Protein AF-A0A539DQJ2-F1 (afdb_monomer_lite)

Sequence (299 aa):
MIDDLRPAPTSCPTCAAPIGRDDAFCEACGSTLAPSPPDGAVVADSPGVAAPDGTAPRTHLLAPASPLGPGATICHVCGAAIDDDGFCSECGQRARSRREHWTESPAPWVGGVCDKGIAHAGNEDAMALYADGSDFAVLVVCDGVTTAPDSDKASLAAAQVACAMLAAAARPTGSFATRLTVWQHELGAACAAANEEAVGIAHALGDPPEPPSCTFVAAVVTDDQVSVAWCGDSRAYWVADDAARSTALSIDHSLGTEMIAAGLSREQAEADPTCHTITRWLGADSIDPAPELRTMARE

Structure (mmCIF, N/CA/C/O backbone):
data_AF-A0A539DQJ2-F1
#
_entry.id   AF-A0A539DQJ2-F1
#
loop_
_atom_site.group_PDB
_atom_site.id
_atom_site.type_symbol
_atom_site.label_atom_id
_atom_site.label_alt_id
_atom_site.label_comp_id
_atom_site.label_asym_id
_atom_site.label_entity_id
_atom_site.label_seq_id
_atom_site.pdbx_PDB_ins_code
_atom_site.Cartn_x
_atom_site.Cartn_y
_atom_site.Cartn_z
_atom_site.occupancy
_atom_site.B_iso_or_equiv
_atom_site.auth_seq_id
_atom_site.auth_comp_id
_atom_site.auth_asym_id
_atom_site.auth_atom_id
_atom_site.pdbx_PDB_model_num
ATOM 1 N N . MET A 1 1 ? -42.981 11.998 -27.483 1.00 37.94 1 MET A N 1
ATOM 2 C CA . MET A 1 1 ? -41.668 12.368 -28.039 1.00 37.94 1 MET A CA 1
ATOM 3 C C . MET A 1 1 ? -40.780 11.179 -27.766 1.00 37.94 1 MET A C 1
ATOM 5 O O . MET A 1 1 ? -40.628 10.826 -26.607 1.00 37.94 1 MET A O 1
ATOM 9 N N . ILE A 1 2 ? -40.416 10.451 -28.817 1.00 39.94 2 ILE A N 1
ATOM 10 C CA . ILE A 1 2 ? -39.541 9.283 -28.724 1.00 39.94 2 ILE A CA 1
ATOM 11 C C . ILE A 1 2 ? -38.143 9.866 -28.567 1.00 39.94 2 ILE A C 1
ATOM 13 O O . ILE A 1 2 ? -37.693 10.573 -29.465 1.00 39.94 2 ILE A O 1
ATOM 17 N N . ASP A 1 3 ? -37.543 9.670 -27.396 1.00 41.81 3 ASP A N 1
ATOM 18 C CA . ASP A 1 3 ? -36.148 10.023 -27.171 1.00 41.81 3 ASP A CA 1
ATOM 19 C C . ASP A 1 3 ? -35.301 9.138 -28.088 1.00 41.81 3 ASP A C 1
ATOM 21 O O . ASP A 1 3 ? -35.400 7.907 -28.067 1.00 41.81 3 ASP A O 1
ATOM 25 N N . ASP A 1 4 ? -34.551 9.789 -28.966 1.00 41.00 4 ASP A N 1
ATOM 26 C CA . ASP A 1 4 ? -33.713 9.174 -29.983 1.00 41.00 4 ASP A CA 1
ATOM 27 C C . ASP A 1 4 ? -32.496 8.571 -29.260 1.00 41.00 4 ASP A C 1
ATOM 29 O O . ASP A 1 4 ? -31.488 9.242 -29.034 1.00 41.00 4 ASP A O 1
ATOM 33 N N . LEU A 1 5 ? -32.619 7.318 -28.801 1.00 48.16 5 LEU A N 1
ATOM 34 C CA . LEU A 1 5 ? -31.530 6.541 -28.202 1.00 48.16 5 LEU A CA 1
ATOM 35 C C . LEU A 1 5 ? -30.447 6.312 -29.264 1.00 48.16 5 LEU A C 1
ATOM 37 O O . LEU A 1 5 ? -30.397 5.266 -29.916 1.00 48.16 5 LEU A O 1
ATOM 41 N N . ARG A 1 6 ? -29.567 7.301 -29.450 1.00 51.31 6 ARG A N 1
ATOM 42 C CA . ARG A 1 6 ? -28.313 7.101 -30.176 1.00 51.31 6 ARG A CA 1
ATOM 43 C C . ARG A 1 6 ? -27.566 5.941 -29.513 1.00 51.31 6 ARG A C 1
ATOM 45 O O . ARG A 1 6 ? -27.436 5.943 -28.287 1.00 51.31 6 ARG A O 1
ATOM 52 N N . PRO A 1 7 ? -27.075 4.959 -30.288 1.00 57.94 7 PRO A N 1
ATOM 53 C CA . PRO A 1 7 ? -26.209 3.931 -29.737 1.00 57.94 7 PRO A CA 1
ATOM 54 C C . PRO A 1 7 ? -25.006 4.613 -29.082 1.00 57.94 7 PRO A C 1
ATOM 56 O O . PRO A 1 7 ? -24.425 5.536 -29.660 1.00 57.94 7 PRO A O 1
ATOM 59 N N . ALA A 1 8 ? -24.681 4.191 -27.858 1.00 63.94 8 ALA A N 1
ATOM 60 C CA . ALA A 1 8 ? -23.508 4.688 -27.155 1.00 63.94 8 ALA A CA 1
ATOM 61 C C . ALA A 1 8 ? -22.274 4.489 -28.055 1.00 63.94 8 ALA A C 1
ATOM 63 O O . ALA A 1 8 ? -22.161 3.432 -28.688 1.00 63.94 8 ALA A O 1
ATOM 64 N N . PRO A 1 9 ? -21.393 5.496 -28.176 1.00 68.50 9 PRO A N 1
ATOM 65 C CA . PRO A 1 9 ? -20.208 5.371 -29.007 1.00 68.50 9 PRO A CA 1
ATOM 66 C C . PRO A 1 9 ? -19.365 4.194 -28.510 1.00 68.50 9 PRO A C 1
ATOM 68 O O . PRO A 1 9 ? -19.079 4.090 -27.326 1.00 68.50 9 PRO A O 1
ATOM 71 N N . THR A 1 10 ? -18.971 3.309 -29.423 1.00 82.38 10 THR A N 1
ATOM 72 C CA . THR A 1 10 ? -18.062 2.183 -29.145 1.00 82.38 10 THR A CA 1
ATOM 73 C C . THR A 1 10 ? -16.601 2.542 -29.424 1.00 82.38 10 THR A C 1
ATOM 75 O O . THR A 1 10 ? -15.721 1.690 -29.345 1.00 82.38 10 THR A O 1
ATOM 78 N N . SER A 1 11 ? -16.334 3.798 -29.794 1.00 87.81 11 SER A N 1
ATOM 79 C CA . SER A 1 11 ? -15.000 4.335 -30.059 1.00 87.81 11 SER A CA 1
ATOM 80 C C . SER A 1 11 ? -14.846 5.740 -29.480 1.00 87.81 11 SER A C 1
ATOM 82 O O . SER A 1 11 ? -15.747 6.572 -29.611 1.00 87.81 11 SER A O 1
ATOM 84 N N . CYS A 1 12 ? -13.681 6.027 -28.907 1.00 82.81 12 CYS A N 1
ATOM 85 C CA . CYS A 1 12 ? -13.303 7.331 -28.391 1.00 82.81 12 CYS A CA 1
ATOM 86 C C . CYS A 1 12 ? -13.364 8.394 -29.502 1.00 82.81 12 CYS A C 1
ATOM 88 O O . CYS A 1 12 ? -12.739 8.214 -30.549 1.00 82.81 12 CYS A O 1
ATOM 90 N N . PRO A 1 13 ? -14.035 9.536 -29.280 1.00 87.00 13 PRO A N 1
ATOM 91 C CA . PRO A 1 13 ? -14.119 10.601 -30.277 1.00 87.00 13 PRO A CA 1
ATOM 92 C C . PRO A 1 13 ? -12.776 11.308 -30.526 1.00 87.00 13 PRO A C 1
ATOM 94 O O . PRO A 1 13 ? -12.609 11.929 -31.571 1.00 87.00 13 PRO A O 1
ATOM 97 N N . THR A 1 14 ? -11.822 11.213 -29.593 1.00 88.75 14 THR A N 1
ATOM 98 C CA . THR A 1 14 ? -10.514 11.879 -29.694 1.00 88.75 14 THR A CA 1
ATOM 99 C C . THR A 1 14 ? -9.486 11.045 -30.453 1.00 88.75 14 THR A C 1
ATOM 101 O O . THR A 1 14 ? -8.782 11.571 -31.309 1.00 88.75 14 THR A O 1
ATOM 104 N N . CYS A 1 15 ? -9.366 9.752 -30.139 1.00 85.25 15 CYS A N 1
ATOM 105 C CA . CYS A 1 15 ? -8.306 8.898 -30.689 1.00 85.25 15 CYS A CA 1
ATOM 106 C C . CYS A 1 15 ? -8.814 7.668 -31.451 1.00 85.25 15 CYS A C 1
ATOM 108 O O . CYS A 1 15 ? -8.003 6.851 -31.877 1.00 85.25 15 CYS A O 1
ATOM 110 N N . ALA A 1 16 ? -10.134 7.516 -31.604 1.00 86.00 16 ALA A N 1
ATOM 111 C CA . ALA A 1 16 ? -10.795 6.374 -32.242 1.00 86.00 16 ALA A CA 1
ATOM 112 C C . ALA A 1 16 ? -10.538 5.000 -31.591 1.00 86.00 16 ALA A C 1
ATOM 114 O O . ALA A 1 16 ? -11.020 3.992 -32.105 1.00 86.00 16 ALA A O 1
ATOM 115 N N . ALA A 1 17 ? -9.834 4.941 -30.455 1.00 78.50 17 ALA A N 1
ATOM 116 C CA . ALA A 1 17 ? -9.661 3.702 -29.704 1.00 78.50 17 ALA A CA 1
ATOM 117 C C . ALA A 1 17 ? -11.023 3.151 -29.254 1.00 78.50 17 ALA A C 1
ATOM 119 O O . ALA A 1 17 ? -11.909 3.945 -28.934 1.00 78.50 17 ALA A O 1
ATOM 120 N N . PRO A 1 18 ? -11.213 1.826 -29.217 1.00 77.56 18 PRO A N 1
ATOM 121 C CA . PRO A 1 18 ? -12.451 1.239 -28.719 1.00 77.56 18 PRO A CA 1
ATOM 122 C C . PRO A 1 18 ? -12.691 1.632 -27.253 1.00 77.56 18 PRO A C 1
ATOM 124 O O . PRO A 1 18 ? -11.737 1.748 -26.485 1.00 77.56 18 PRO A O 1
ATOM 127 N N . ILE A 1 19 ? -13.955 1.854 -26.887 1.00 82.38 19 ILE A N 1
ATOM 128 C CA . ILE A 1 19 ? -14.383 2.223 -25.525 1.00 82.38 19 ILE A CA 1
ATOM 129 C C . ILE A 1 19 ? -15.547 1.336 -25.079 1.00 82.38 19 ILE A C 1
ATOM 131 O O . ILE A 1 19 ? -16.384 0.933 -25.895 1.00 82.38 19 ILE A O 1
ATOM 135 N N . GLY A 1 20 ? -15.584 1.028 -23.787 1.00 76.56 20 GLY A N 1
ATOM 136 C CA . GLY A 1 20 ? -16.694 0.380 -23.109 1.00 76.56 20 GLY A CA 1
ATOM 137 C C . GLY A 1 20 ? -17.895 1.312 -22.963 1.00 76.56 20 GLY A C 1
ATOM 138 O O . GLY A 1 20 ? -17.787 2.537 -23.003 1.00 76.56 20 GLY A O 1
ATOM 139 N N . ARG A 1 21 ? -19.082 0.719 -22.804 1.00 75.00 21 ARG A N 1
ATOM 140 C CA . ARG A 1 21 ? -20.352 1.461 -22.721 1.00 75.00 21 ARG A CA 1
ATOM 141 C C . ARG A 1 21 ? -20.457 2.341 -21.471 1.00 75.00 21 ARG A C 1
ATOM 143 O O . ARG A 1 21 ? -21.152 3.352 -21.518 1.00 75.00 21 ARG A O 1
ATOM 150 N N . ASP A 1 22 ? -19.779 1.942 -20.400 1.00 75.38 22 ASP A N 1
ATOM 151 C CA . ASP A 1 22 ? -19.816 2.603 -19.094 1.00 75.38 22 ASP A CA 1
ATOM 152 C C . ASP A 1 22 ? -18.489 3.333 -18.780 1.00 75.38 22 ASP A C 1
ATOM 154 O O . ASP A 1 22 ? -18.280 3.787 -17.656 1.00 75.38 22 ASP A O 1
ATOM 158 N N . ASP A 1 23 ? -17.595 3.475 -19.770 1.00 76.44 23 ASP A N 1
ATOM 159 C CA . ASP A 1 23 ? -16.312 4.157 -19.597 1.00 76.44 23 ASP A CA 1
ATOM 160 C C . ASP A 1 23 ? -16.529 5.665 -19.410 1.00 76.44 23 ASP A C 1
ATOM 162 O O . ASP A 1 23 ? -17.069 6.356 -20.279 1.00 76.44 23 ASP A O 1
ATOM 166 N N . ALA A 1 24 ? -16.043 6.207 -18.294 1.00 83.38 24 ALA A N 1
ATOM 167 C CA . ALA A 1 24 ? -16.015 7.652 -18.072 1.00 83.38 24 ALA A CA 1
ATOM 168 C C . ALA A 1 24 ? -14.850 8.336 -18.813 1.00 83.38 24 ALA A C 1
ATOM 170 O O . ALA A 1 24 ? -14.947 9.517 -19.157 1.00 83.38 24 ALA A O 1
ATOM 171 N N . PHE A 1 25 ? -13.773 7.598 -19.107 1.00 85.38 25 PHE A N 1
ATOM 172 C CA . PHE A 1 25 ? -12.554 8.089 -19.753 1.00 85.38 25 PHE A CA 1
ATOM 173 C C . PHE A 1 25 ? -12.031 7.092 -20.786 1.00 85.38 25 PHE A C 1
ATOM 175 O O . PHE A 1 25 ? -12.235 5.889 -20.678 1.00 85.38 25 PHE A O 1
ATOM 182 N N . CYS A 1 26 ? -11.329 7.591 -21.801 1.00 81.12 26 CYS A N 1
ATOM 183 C CA . CYS A 1 26 ? -10.689 6.753 -22.798 1.00 81.12 26 CYS A CA 1
ATOM 184 C C . CYS A 1 26 ? -9.369 6.199 -22.273 1.00 81.12 26 CYS A C 1
ATOM 186 O O . CYS A 1 26 ? -8.380 6.923 -22.178 1.00 81.12 26 CYS A O 1
ATOM 188 N N . GLU A 1 27 ? -9.323 4.889 -22.104 1.00 77.81 27 GLU A N 1
ATOM 189 C CA . GLU A 1 27 ? -8.141 4.110 -21.724 1.00 77.81 27 GLU A CA 1
ATOM 190 C C . GLU A 1 27 ? -6.919 4.281 -22.644 1.00 77.81 27 GLU A C 1
ATOM 192 O O . GLU A 1 27 ? -5.807 3.936 -22.271 1.00 77.81 27 GLU A O 1
ATOM 197 N N . ALA A 1 28 ? -7.087 4.781 -23.872 1.00 76.12 28 ALA A N 1
ATOM 198 C CA . ALA A 1 28 ? -5.970 4.962 -24.800 1.00 76.12 28 ALA A CA 1
ATOM 199 C C . ALA A 1 28 ? -5.376 6.376 -24.774 1.00 76.12 28 ALA A C 1
ATOM 201 O O . ALA A 1 28 ? -4.190 6.556 -25.048 1.00 76.12 28 ALA A O 1
ATOM 202 N N . CYS A 1 29 ? -6.190 7.401 -24.512 1.00 80.19 29 CYS A N 1
ATOM 203 C CA . CYS A 1 29 ? -5.746 8.795 -24.619 1.00 80.19 29 CYS A CA 1
ATOM 204 C C . CYS A 1 29 ? -6.078 9.675 -23.410 1.00 80.19 29 CYS A C 1
ATOM 206 O O . CYS A 1 29 ? -5.662 10.832 -23.398 1.00 80.19 29 CYS A O 1
ATOM 208 N N . GLY A 1 30 ? -6.813 9.159 -22.425 1.00 81.19 30 GLY A N 1
ATOM 209 C CA . GLY A 1 30 ? -7.252 9.873 -21.224 1.00 81.19 30 GLY A CA 1
ATOM 210 C C . GLY A 1 30 ? -8.415 10.845 -21.442 1.00 81.19 30 GLY A C 1
ATOM 211 O O . GLY A 1 30 ? -8.800 11.547 -20.516 1.00 81.19 30 GLY A O 1
ATOM 212 N N . SER A 1 31 ? -8.986 10.924 -22.651 1.00 85.25 31 SER A N 1
ATOM 213 C CA . SER A 1 31 ? -10.103 11.844 -22.919 1.00 85.25 31 SER A CA 1
ATOM 214 C C . SER A 1 31 ? -11.361 11.433 -22.162 1.00 85.25 31 SER A C 1
ATOM 216 O O . SER A 1 31 ? -11.773 10.282 -22.259 1.00 85.25 31 SER A O 1
ATOM 218 N N . THR A 1 32 ? -12.013 12.376 -21.487 1.00 87.38 32 THR A N 1
ATOM 219 C CA . THR A 1 32 ? -13.329 12.181 -20.866 1.00 87.38 32 THR A CA 1
ATOM 220 C C . THR A 1 32 ? -14.377 11.800 -21.919 1.00 87.38 32 THR A C 1
ATOM 222 O O . THR A 1 32 ? -14.508 12.467 -22.947 1.00 87.38 32 THR A O 1
ATOM 225 N N . LEU A 1 33 ? -15.109 10.716 -21.673 1.00 84.44 33 LEU A N 1
ATOM 226 C CA . LEU A 1 33 ? -16.123 10.143 -22.567 1.00 84.44 33 LEU A CA 1
ATOM 227 C C . LEU A 1 33 ? -17.550 10.425 -22.088 1.00 84.44 33 LEU A C 1
ATOM 229 O O . LEU A 1 33 ? -18.446 10.605 -22.913 1.00 84.44 33 LEU A O 1
ATOM 233 N N . ALA A 1 34 ? -17.747 10.509 -20.771 1.00 74.69 34 ALA A N 1
ATOM 234 C CA . ALA A 1 34 ? -19.009 10.873 -20.140 1.00 74.69 34 ALA A CA 1
ATOM 235 C C . ALA A 1 34 ? -18.810 12.107 -19.243 1.00 74.69 34 ALA A C 1
ATOM 237 O O . ALA A 1 34 ? -17.782 12.205 -18.576 1.00 74.69 34 ALA A O 1
ATOM 238 N N . PRO A 1 35 ? -19.756 13.063 -19.210 1.00 56.44 35 PRO A N 1
ATOM 239 C CA . PRO A 1 35 ? -19.662 14.194 -18.295 1.00 56.44 35 PRO A CA 1
ATOM 240 C C . PRO A 1 35 ? -19.652 13.690 -16.847 1.00 56.44 35 PRO A C 1
ATOM 242 O O . PRO A 1 35 ? -20.553 12.951 -16.445 1.00 56.44 35 PRO A O 1
ATOM 245 N N . SER A 1 36 ? -18.649 14.098 -16.067 1.00 47.12 36 SER A N 1
ATOM 246 C CA . SER A 1 36 ? -18.625 13.875 -14.620 1.00 47.12 36 SER A CA 1
ATOM 247 C C . SER A 1 36 ? -19.889 14.473 -13.980 1.00 47.12 36 SER A C 1
ATOM 249 O O . SER A 1 36 ? -20.374 15.508 -14.457 1.00 47.12 36 SER A O 1
ATOM 251 N N . PRO A 1 37 ? -20.453 13.869 -12.916 1.00 43.19 37 PRO A N 1
ATOM 252 C CA . PRO A 1 37 ? -21.485 14.541 -12.132 1.00 43.19 37 PRO A CA 1
ATOM 253 C C . PRO A 1 37 ? -20.965 15.914 -11.665 1.00 43.19 37 PRO A C 1
ATOM 255 O O . PRO A 1 37 ? -19.766 16.050 -11.423 1.00 43.19 37 PRO A O 1
ATOM 258 N N . PRO A 1 38 ? -21.824 16.949 -11.582 1.00 38.78 38 PRO A N 1
ATOM 259 C CA . PRO A 1 38 ? -21.386 18.283 -11.188 1.00 38.78 38 PRO A CA 1
ATOM 260 C C . PRO A 1 38 ? -20.757 18.238 -9.793 1.00 38.78 38 PRO A C 1
ATOM 262 O O . PRO A 1 38 ? -21.363 17.680 -8.877 1.00 38.78 38 PRO A O 1
ATOM 265 N N . ASP A 1 39 ? -19.572 18.838 -9.648 1.00 42.81 39 ASP A N 1
ATOM 266 C CA . ASP A 1 39 ? -18.844 18.952 -8.383 1.00 42.81 39 ASP A CA 1
ATOM 267 C C . ASP A 1 39 ? -19.736 19.590 -7.312 1.00 42.81 39 ASP A C 1
ATOM 269 O O . ASP A 1 39 ? -19.987 20.796 -7.281 1.00 42.81 39 ASP A O 1
ATOM 273 N N . GLY A 1 40 ? -20.263 18.732 -6.447 1.00 39.19 40 GLY A N 1
ATOM 274 C CA . GLY A 1 40 ? -21.167 19.066 -5.360 1.00 39.19 40 GLY A CA 1
ATOM 275 C C . GLY A 1 40 ? -20.506 18.931 -3.996 1.00 39.19 40 GLY A C 1
ATOM 276 O O . GLY A 1 40 ? -21.169 18.485 -3.074 1.00 39.19 40 GLY A O 1
ATOM 277 N N . ALA A 1 41 ? -19.222 19.263 -3.866 1.00 33.28 41 ALA A N 1
ATOM 278 C CA . ALA A 1 41 ? -18.553 19.562 -2.600 1.00 33.28 41 ALA A CA 1
ATOM 279 C C . ALA A 1 41 ? -17.157 20.110 -2.913 1.00 33.28 41 ALA A C 1
ATOM 281 O O . ALA A 1 41 ? -16.368 19.454 -3.584 1.00 33.28 41 ALA A O 1
ATOM 282 N N . VAL A 1 42 ? -16.837 21.301 -2.407 1.00 35.12 42 VAL A N 1
ATOM 283 C CA . VAL A 1 42 ? -15.451 21.770 -2.289 1.00 35.12 42 VAL A CA 1
ATOM 284 C C . VAL A 1 42 ? -14.737 20.879 -1.272 1.00 35.12 42 VAL A C 1
ATOM 286 O O . VAL A 1 42 ? -14.698 21.173 -0.080 1.00 35.12 42 VAL A O 1
ATOM 289 N N . VAL A 1 43 ? -14.224 19.749 -1.746 1.00 35.31 43 VAL A N 1
ATOM 290 C CA . VAL A 1 43 ? -13.130 19.031 -1.096 1.00 35.31 43 VAL A CA 1
ATOM 291 C C . VAL A 1 43 ? -11.865 19.790 -1.484 1.00 35.31 43 VAL A C 1
ATOM 293 O O . VAL A 1 43 ? -11.728 20.193 -2.638 1.00 35.31 43 VAL A O 1
ATOM 296 N N . ALA A 1 44 ? -10.999 20.078 -0.513 1.00 34.59 44 ALA A N 1
ATOM 297 C CA . ALA A 1 44 ? -9.765 20.816 -0.749 1.00 34.59 44 ALA A CA 1
ATOM 298 C C . ALA A 1 44 ? -9.005 20.225 -1.949 1.00 34.59 44 ALA A C 1
ATOM 300 O O . ALA A 1 44 ? -8.844 19.008 -2.043 1.00 34.59 44 ALA A O 1
ATOM 301 N N . ASP A 1 45 ? -8.616 21.129 -2.847 1.00 32.06 45 ASP A N 1
ATOM 302 C CA . ASP A 1 45 ? -7.956 20.901 -4.129 1.00 32.06 45 ASP A CA 1
ATOM 303 C C . ASP A 1 45 ? -6.934 19.757 -4.038 1.00 32.06 45 ASP A C 1
ATOM 305 O O . ASP A 1 45 ? -6.003 19.788 -3.229 1.00 32.06 45 ASP A O 1
ATOM 309 N N . SER A 1 46 ? -7.131 18.715 -4.846 1.00 35.00 46 SER A N 1
ATOM 310 C CA . SER A 1 46 ? -6.066 17.746 -5.105 1.00 35.00 46 SER A CA 1
ATOM 311 C C . SER A 1 46 ? -5.012 18.451 -5.960 1.00 35.00 46 SER A C 1
ATOM 313 O O . SER A 1 46 ? -5.407 19.184 -6.867 1.00 35.00 46 SER A O 1
ATOM 315 N N . PRO A 1 47 ? -3.698 18.264 -5.735 1.00 32.97 47 PRO A N 1
ATOM 316 C CA . PRO A 1 47 ? -2.694 18.885 -6.586 1.00 32.97 47 PRO A CA 1
ATOM 317 C C . PRO A 1 47 ? -2.946 18.463 -8.034 1.00 32.97 47 PRO A C 1
ATOM 319 O O . PRO A 1 47 ? -2.923 17.278 -8.374 1.00 32.97 47 PRO A O 1
ATOM 322 N N . GLY A 1 48 ? -3.265 19.452 -8.868 1.00 28.28 48 GLY A N 1
ATOM 323 C CA . GLY A 1 48 ? -3.506 19.255 -10.283 1.00 28.28 48 GLY A CA 1
ATOM 324 C C . GLY A 1 48 ? -2.258 18.666 -10.918 1.00 28.28 48 GLY A C 1
ATOM 325 O O . GLY A 1 48 ? -1.224 19.326 -10.999 1.00 28.28 48 GLY A O 1
ATOM 326 N N . VAL A 1 49 ? -2.363 17.428 -11.395 1.00 32.06 49 VAL A N 1
ATOM 327 C CA . VAL A 1 49 ? -1.398 16.879 -12.343 1.00 32.06 49 VAL A CA 1
ATOM 328 C C . VAL A 1 49 ? -1.392 17.833 -13.532 1.00 32.06 49 VAL A C 1
ATOM 330 O O . VAL A 1 49 ? -2.393 17.955 -14.242 1.00 32.06 49 VAL A O 1
ATOM 333 N N . ALA A 1 50 ? -0.296 18.571 -13.713 1.00 28.20 50 ALA A N 1
ATOM 334 C CA . ALA A 1 50 ? -0.139 19.446 -14.860 1.00 28.20 50 ALA A CA 1
ATOM 335 C C . ALA A 1 50 ? -0.359 18.612 -16.129 1.00 28.20 50 ALA A C 1
ATOM 337 O O . ALA A 1 50 ? 0.337 17.621 -16.366 1.00 28.20 50 ALA A O 1
ATOM 338 N N . ALA A 1 51 ? -1.359 18.991 -16.928 1.00 29.66 51 ALA A N 1
ATOM 339 C CA . ALA A 1 51 ? -1.583 18.374 -18.223 1.00 29.66 51 ALA A CA 1
ATOM 340 C C . ALA A 1 51 ? -0.284 18.495 -19.042 1.00 29.66 51 ALA A C 1
ATOM 342 O O . ALA A 1 51 ? 0.244 19.603 -19.165 1.00 29.66 51 ALA A O 1
ATOM 343 N N . PRO A 1 52 ? 0.267 17.396 -19.585 1.00 35.69 52 PRO A N 1
ATOM 344 C CA . PRO A 1 52 ? 1.478 17.483 -20.380 1.00 35.69 52 PRO A CA 1
ATOM 345 C C . PRO A 1 52 ? 1.191 18.295 -21.646 1.00 35.69 52 PRO A C 1
ATOM 347 O O . PRO A 1 52 ? 0.236 18.004 -22.372 1.00 35.69 52 PRO A O 1
ATOM 350 N N . ASP A 1 53 ? 2.029 19.296 -21.921 1.00 31.53 53 ASP A N 1
ATOM 351 C CA . ASP A 1 53 ? 1.991 20.061 -23.166 1.00 31.53 53 ASP A CA 1
ATOM 352 C C . ASP A 1 53 ? 2.046 19.096 -24.362 1.00 31.53 53 ASP A C 1
ATOM 354 O O . ASP A 1 53 ? 2.985 18.310 -24.527 1.00 31.53 53 ASP A O 1
ATOM 358 N N . GLY A 1 54 ? 1.006 19.145 -25.199 1.00 34.25 54 GLY A N 1
ATOM 359 C CA . GLY A 1 54 ? 0.712 18.203 -26.285 1.00 34.25 54 GLY A CA 1
ATOM 360 C C . GLY A 1 54 ? 1.662 18.241 -27.489 1.00 34.25 54 GLY A C 1
ATOM 361 O O . GLY A 1 54 ? 1.220 18.034 -28.617 1.00 34.25 54 GLY A O 1
ATOM 362 N N . THR A 1 55 ? 2.951 18.509 -27.284 1.00 32.94 55 THR A N 1
ATOM 363 C CA . THR A 1 55 ? 3.944 18.703 -28.356 1.00 32.94 55 THR A CA 1
ATOM 364 C C . THR A 1 55 ? 5.078 17.680 -28.394 1.00 32.94 55 THR A C 1
ATOM 366 O O . THR A 1 55 ? 5.894 17.735 -29.313 1.00 32.94 55 THR A O 1
ATOM 369 N N . ALA A 1 56 ? 5.129 16.704 -27.483 1.00 31.39 56 ALA A N 1
ATOM 370 C CA . ALA A 1 56 ? 6.064 15.587 -27.621 1.00 31.39 56 ALA A CA 1
ATOM 371 C C . ALA A 1 56 ? 5.443 14.476 -28.495 1.00 31.39 56 ALA A C 1
ATOM 373 O O . ALA A 1 56 ? 4.346 14.003 -28.181 1.00 31.39 56 ALA A O 1
ATOM 374 N N . PRO A 1 57 ? 6.101 14.024 -29.582 1.00 25.72 57 PRO A N 1
ATOM 375 C CA . PRO A 1 57 ? 5.634 12.861 -30.321 1.00 25.72 57 PRO A CA 1
ATOM 376 C C . PRO A 1 57 ? 5.627 11.658 -29.373 1.00 25.72 57 PRO A C 1
ATOM 378 O O . PRO A 1 57 ? 6.678 11.213 -28.915 1.00 25.72 57 PRO A O 1
ATOM 381 N N . ARG A 1 58 ? 4.432 11.136 -29.073 1.00 39.72 58 ARG A N 1
ATOM 382 C CA . ARG A 1 58 ? 4.241 9.864 -28.369 1.00 39.72 58 ARG A CA 1
ATOM 383 C C . ARG A 1 58 ? 4.700 8.742 -29.293 1.00 39.72 58 ARG A C 1
ATOM 385 O O . ARG A 1 58 ? 3.902 8.109 -29.979 1.00 39.72 58 ARG A O 1
ATOM 392 N N . THR A 1 59 ? 6.008 8.532 -29.382 1.00 31.56 59 THR A N 1
ATOM 393 C CA . THR A 1 59 ? 6.545 7.324 -29.993 1.00 31.56 59 THR A CA 1
ATOM 394 C C . THR A 1 59 ? 6.092 6.161 -29.130 1.00 31.56 59 THR A C 1
ATOM 396 O O . THR A 1 59 ? 6.586 5.989 -28.017 1.00 31.56 59 THR A O 1
ATOM 399 N N . HIS A 1 60 ? 5.160 5.367 -29.657 1.00 36.94 60 HIS A N 1
ATOM 400 C CA . HIS A 1 60 ? 4.975 3.969 -29.290 1.00 36.94 60 HIS A CA 1
ATOM 401 C C . HIS A 1 60 ? 6.291 3.239 -29.584 1.00 36.94 60 HIS A C 1
ATOM 403 O O . HIS A 1 60 ? 6.424 2.530 -30.581 1.00 36.94 60 HIS A O 1
ATOM 409 N N . LEU A 1 61 ? 7.320 3.486 -28.775 1.00 30.61 61 LEU A N 1
ATOM 410 C CA . LEU A 1 61 ? 8.462 2.602 -28.729 1.00 30.61 61 LEU A CA 1
ATOM 411 C C . LEU A 1 61 ? 7.892 1.303 -28.190 1.00 30.61 61 LEU A C 1
ATOM 413 O O . LEU A 1 61 ? 7.453 1.230 -27.045 1.00 30.61 61 LEU A O 1
ATOM 417 N N . LEU A 1 62 ? 7.808 0.329 -29.092 1.00 36.47 62 LEU A N 1
ATOM 418 C CA . LEU A 1 62 ? 7.659 -1.081 -28.792 1.00 36.47 62 LEU A CA 1
ATOM 419 C C . LEU A 1 62 ? 8.692 -1.409 -27.715 1.00 36.47 62 LEU A C 1
ATOM 421 O O . LEU A 1 62 ? 9.856 -1.672 -28.020 1.00 36.47 62 LEU A O 1
ATOM 425 N N . ALA A 1 63 ? 8.281 -1.312 -26.452 1.00 35.88 63 ALA A N 1
ATOM 426 C CA . ALA A 1 63 ? 9.042 -1.873 -25.363 1.00 35.88 63 ALA A CA 1
ATOM 427 C C . ALA A 1 63 ? 9.188 -3.369 -25.681 1.00 35.88 63 ALA A C 1
ATOM 429 O O . ALA A 1 63 ? 8.205 -3.993 -26.103 1.00 35.88 63 ALA A O 1
ATOM 430 N N . PRO A 1 64 ? 10.394 -3.946 -25.567 1.00 31.22 64 PRO A N 1
ATOM 431 C CA . PRO A 1 64 ? 10.547 -5.383 -25.700 1.00 31.22 64 PRO A CA 1
ATOM 432 C C . PRO A 1 64 ? 9.583 -6.044 -24.714 1.00 31.22 64 PRO A C 1
ATOM 434 O O . PRO A 1 64 ? 9.542 -5.683 -23.541 1.00 31.22 64 PRO A O 1
ATOM 437 N N . ALA A 1 65 ? 8.752 -6.945 -25.237 1.00 37.97 65 ALA A N 1
ATOM 438 C CA . ALA A 1 65 ? 7.714 -7.609 -24.475 1.00 37.97 65 ALA A CA 1
ATOM 439 C C . ALA A 1 65 ? 8.332 -8.278 -23.243 1.00 37.97 65 ALA A C 1
ATOM 441 O O . ALA A 1 65 ? 9.116 -9.221 -23.380 1.00 37.97 65 ALA A O 1
ATOM 442 N N . SER A 1 66 ? 7.956 -7.822 -22.046 1.00 41.56 66 SER A N 1
ATOM 443 C CA . SER A 1 66 ? 8.031 -8.696 -20.880 1.00 41.56 66 SER A CA 1
ATOM 444 C C . SER A 1 66 ? 7.288 -9.983 -21.248 1.00 41.56 66 SER A C 1
ATOM 446 O O . SER A 1 66 ? 6.191 -9.895 -21.814 1.00 41.56 66 SER A O 1
ATOM 448 N N . PRO A 1 67 ? 7.876 -11.170 -21.017 1.00 40.12 67 PRO A N 1
ATOM 449 C CA . PRO A 1 67 ? 7.234 -12.420 -21.381 1.00 40.12 67 PRO A CA 1
ATOM 450 C C . PRO A 1 67 ? 5.844 -12.460 -20.748 1.00 40.12 67 PRO A C 1
ATOM 452 O O . PRO A 1 67 ? 5.690 -12.217 -19.551 1.00 40.12 67 PRO A O 1
ATOM 455 N N . LEU A 1 68 ? 4.838 -12.715 -21.586 1.00 46.06 68 LEU A N 1
ATOM 456 C CA . LEU A 1 68 ? 3.449 -12.874 -21.181 1.00 46.06 68 LEU A CA 1
ATOM 457 C C . LEU A 1 68 ? 3.393 -14.011 -20.151 1.00 46.06 68 LEU A C 1
ATOM 459 O O . LEU A 1 68 ? 3.384 -15.189 -20.502 1.00 46.06 68 LEU A O 1
ATOM 463 N N . GLY A 1 69 ? 3.375 -13.666 -18.860 1.00 46.47 69 GLY A N 1
ATOM 464 C CA . GLY A 1 69 ? 2.839 -14.565 -17.840 1.00 46.47 69 GLY A CA 1
ATOM 465 C C . GLY A 1 69 ? 1.407 -14.949 -18.232 1.00 46.47 69 GLY A C 1
ATOM 466 O O . GLY A 1 69 ? 0.818 -14.220 -19.030 1.00 46.47 69 GLY A O 1
ATOM 467 N N . PRO A 1 70 ? 0.844 -16.064 -17.722 1.00 49.34 70 PRO A N 1
ATOM 468 C CA . PRO A 1 70 ? -0.458 -16.584 -18.150 1.00 49.34 70 PRO A CA 1
ATOM 469 C C . PRO A 1 70 ? -1.500 -15.458 -18.176 1.00 49.34 70 PRO A C 1
ATOM 471 O O . PRO A 1 70 ? -1.969 -14.989 -17.138 1.00 49.34 70 PRO A O 1
ATOM 474 N N . GLY A 1 71 ? -1.737 -14.951 -19.386 1.00 60.09 71 GLY A N 1
ATOM 475 C CA . GLY A 1 71 ? -2.474 -13.726 -19.651 1.00 60.09 71 GLY A CA 1
ATOM 476 C C . GLY A 1 71 ? -3.946 -14.035 -19.840 1.00 60.09 71 GLY A C 1
ATOM 477 O O . GLY A 1 71 ? -4.331 -15.194 -19.993 1.00 60.09 71 GLY A O 1
ATOM 478 N N . ALA A 1 72 ? -4.775 -12.994 -19.804 1.00 64.56 72 ALA A N 1
ATOM 479 C CA . ALA A 1 72 ? -6.203 -13.110 -20.059 1.00 64.56 72 ALA A CA 1
ATOM 480 C C . ALA A 1 72 ? -6.466 -13.969 -21.310 1.00 64.56 72 ALA A C 1
ATOM 482 O O . ALA A 1 72 ? -5.912 -13.708 -22.371 1.00 64.56 72 ALA A O 1
ATOM 483 N N . THR A 1 73 ? -7.318 -14.986 -21.188 1.00 80.00 73 THR A N 1
ATOM 484 C CA . THR A 1 73 ? -7.695 -15.869 -22.308 1.00 80.00 73 THR A CA 1
ATOM 485 C C . THR A 1 73 ? -8.776 -15.256 -23.201 1.00 80.00 73 THR A C 1
ATOM 487 O O . THR A 1 73 ? -9.095 -15.796 -24.259 1.00 80.00 73 THR A O 1
ATOM 490 N N . ILE A 1 74 ? -9.344 -14.126 -22.770 1.00 85.44 74 ILE A N 1
ATOM 491 C CA . ILE A 1 74 ? -10.443 -13.417 -23.420 1.00 85.44 74 ILE A CA 1
ATOM 492 C C . ILE A 1 74 ? -10.066 -11.942 -23.567 1.00 85.44 74 ILE A C 1
ATOM 494 O O . ILE A 1 74 ? -9.566 -11.306 -22.637 1.00 85.44 74 ILE A O 1
ATOM 498 N N . CYS A 1 75 ? -10.335 -11.380 -24.740 1.00 81.00 75 CYS A N 1
ATOM 499 C CA . CYS A 1 75 ? -10.145 -9.971 -25.028 1.00 81.00 75 CYS A CA 1
ATOM 500 C C . CYS A 1 75 ? -11.154 -9.106 -24.259 1.00 81.00 75 CYS A C 1
ATOM 502 O O . CYS A 1 75 ? -12.356 -9.208 -24.486 1.00 81.00 75 CYS A O 1
ATOM 504 N N . HIS A 1 76 ? -10.668 -8.180 -23.427 1.00 77.69 76 HIS A N 1
ATOM 505 C CA . HIS A 1 76 ? -11.519 -7.222 -22.703 1.00 77.69 76 HIS A CA 1
ATOM 506 C C . HIS A 1 76 ? -12.307 -6.266 -23.618 1.00 77.69 76 HIS A C 1
ATOM 508 O O . HIS A 1 76 ? -13.311 -5.710 -23.192 1.00 77.69 76 HIS A O 1
ATOM 514 N N . VAL A 1 77 ? -11.869 -6.079 -24.871 1.00 79.81 77 VAL A N 1
ATOM 515 C CA . VAL A 1 77 ? -12.510 -5.158 -25.825 1.00 79.81 77 VAL A CA 1
ATOM 516 C C . VAL A 1 77 ? -13.697 -5.801 -26.542 1.00 79.81 77 VAL A C 1
ATOM 518 O O . VAL A 1 77 ? -14.744 -5.178 -26.675 1.00 79.81 77 VAL A O 1
ATOM 521 N N . CYS A 1 78 ? -13.536 -7.026 -27.051 1.00 81.94 78 CYS A N 1
ATOM 522 C CA . CYS A 1 78 ? -14.538 -7.662 -27.921 1.00 81.94 78 CYS A CA 1
ATOM 523 C C . CYS A 1 78 ? -15.021 -9.037 -27.440 1.00 81.94 78 CYS A C 1
ATOM 525 O O . CYS A 1 78 ? -15.945 -9.589 -28.027 1.00 81.94 78 CYS A O 1
ATOM 527 N N . GLY A 1 79 ? -14.427 -9.599 -26.385 1.00 84.25 79 GLY A N 1
ATOM 528 C CA . GLY A 1 79 ? -14.797 -10.911 -25.850 1.00 84.25 79 GLY A CA 1
ATOM 529 C C . GLY A 1 79 ? -14.269 -12.116 -26.640 1.00 84.25 79 GLY A C 1
ATOM 530 O O . GLY A 1 79 ? -14.554 -13.248 -26.255 1.00 84.25 79 GLY A O 1
ATOM 531 N N . ALA A 1 80 ? -13.502 -11.905 -27.714 1.00 88.62 80 ALA A N 1
ATOM 532 C CA . ALA A 1 80 ? -12.890 -12.985 -28.487 1.00 88.62 80 ALA A CA 1
ATOM 533 C C . ALA A 1 80 ? -11.679 -13.614 -27.775 1.00 88.62 80 ALA A C 1
ATOM 535 O O . ALA A 1 80 ? -11.161 -13.069 -26.798 1.00 88.62 80 ALA A O 1
ATOM 536 N N . ALA A 1 81 ? -11.218 -14.763 -28.272 1.00 89.38 81 ALA A N 1
ATOM 537 C CA . ALA A 1 81 ? -10.061 -15.461 -27.720 1.00 89.38 81 ALA A CA 1
ATOM 538 C C . ALA A 1 81 ? -8.753 -14.688 -27.962 1.00 89.38 81 ALA A C 1
ATOM 540 O O . ALA A 1 81 ? -8.583 -14.034 -28.999 1.00 89.38 81 ALA A O 1
ATOM 541 N N . ILE A 1 82 ? -7.836 -14.792 -27.001 1.00 87.31 82 ILE A N 1
ATOM 542 C CA . ILE A 1 82 ? -6.445 -14.352 -27.142 1.00 87.31 82 ILE A CA 1
ATOM 543 C C . ILE A 1 82 ? -5.613 -15.519 -27.683 1.00 87.31 82 ILE A C 1
ATOM 545 O O . ILE A 1 82 ? -5.670 -16.616 -27.125 1.00 87.31 82 ILE A O 1
ATOM 549 N N . ASP A 1 83 ? -4.866 -15.271 -28.756 1.00 86.25 83 ASP A N 1
ATOM 550 C CA . ASP A 1 83 ? -3.955 -16.233 -29.376 1.00 86.25 83 ASP A CA 1
ATOM 551 C C . ASP A 1 83 ? -2.653 -16.373 -28.563 1.00 86.25 83 ASP A C 1
ATOM 553 O O . ASP A 1 83 ? -2.342 -15.566 -27.683 1.00 86.25 83 ASP A O 1
ATOM 557 N N . ASP A 1 84 ? -1.857 -17.402 -28.867 1.00 85.06 84 ASP A N 1
ATOM 558 C CA . ASP A 1 84 ? -0.608 -17.719 -28.150 1.00 85.06 84 ASP A CA 1
ATOM 559 C C . ASP A 1 84 ? 0.461 -16.608 -28.240 1.00 85.06 84 ASP A C 1
ATOM 561 O O . ASP A 1 84 ? 1.425 -16.597 -27.472 1.00 85.06 84 ASP A O 1
ATOM 565 N N . ASP A 1 85 ? 0.306 -15.665 -29.172 1.00 82.94 85 ASP A N 1
ATOM 566 C CA . ASP A 1 85 ? 1.155 -14.479 -29.311 1.00 82.94 85 ASP A CA 1
ATOM 567 C C . ASP A 1 85 ? 0.752 -13.323 -28.372 1.00 82.94 85 ASP A C 1
ATOM 569 O O . ASP A 1 85 ? 1.443 -12.302 -28.310 1.00 82.94 85 ASP A O 1
ATOM 573 N N . GLY A 1 86 ? -0.336 -13.486 -27.612 1.00 82.69 86 GLY A N 1
ATOM 574 C CA . GLY A 1 86 ? -0.863 -12.492 -26.685 1.00 82.69 86 GLY A CA 1
ATOM 575 C C . GLY A 1 86 ? -1.720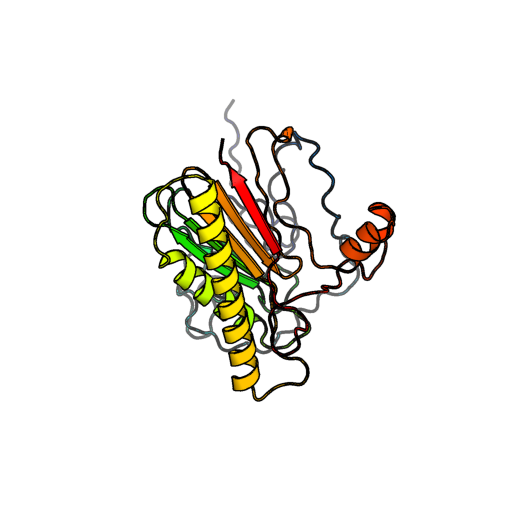 -11.416 -27.341 1.00 82.69 86 GLY A C 1
ATOM 576 O O . GLY A 1 86 ? -1.947 -10.376 -26.716 1.00 82.69 86 GLY A O 1
ATOM 577 N N . PHE A 1 87 ? -2.202 -11.626 -28.566 1.00 86.31 87 PHE A N 1
ATOM 578 C CA . PHE A 1 87 ? -3.105 -10.709 -29.258 1.00 86.31 87 PHE A CA 1
ATOM 579 C C . PHE A 1 87 ? -4.496 -11.315 -29.439 1.00 86.31 87 PHE A C 1
ATOM 581 O O . PHE A 1 87 ? -4.693 -12.523 -29.491 1.00 86.31 87 PHE A O 1
ATOM 588 N N . CYS A 1 88 ? -5.505 -10.450 -29.496 1.00 87.81 88 CYS A N 1
ATOM 589 C CA . CYS A 1 88 ? -6.869 -10.862 -29.782 1.00 87.81 88 CYS A CA 1
ATOM 590 C C . CYS A 1 88 ? -7.007 -11.333 -31.233 1.00 87.81 88 CYS A C 1
ATOM 592 O O . CYS A 1 88 ? -6.741 -10.561 -32.156 1.00 87.81 88 CYS A O 1
ATOM 594 N N . SER A 1 89 ? -7.536 -12.543 -31.405 1.00 90.31 89 SER A N 1
ATOM 595 C CA . SER A 1 89 ? -7.784 -13.184 -32.705 1.00 90.31 89 SER A CA 1
ATOM 596 C C . SER A 1 89 ? -8.744 -12.414 -33.626 1.00 90.31 89 SER A C 1
ATOM 598 O O . SER A 1 89 ? -8.690 -12.573 -34.845 1.00 90.31 89 SER A O 1
ATOM 600 N N . GLU A 1 90 ? -9.618 -11.563 -33.076 1.00 90.94 90 GLU A N 1
ATOM 601 C CA . GLU A 1 90 ? -10.595 -10.795 -33.863 1.00 90.94 90 GLU A CA 1
ATOM 602 C C . GLU A 1 90 ? -10.210 -9.325 -34.048 1.00 90.94 90 GLU A C 1
ATOM 604 O O . GLU A 1 90 ? -10.222 -8.816 -35.168 1.00 90.94 90 GLU A O 1
ATOM 609 N N . CYS A 1 91 ? -9.880 -8.615 -32.964 1.00 85.19 91 CYS A N 1
ATOM 610 C CA . CYS A 1 91 ? -9.633 -7.171 -33.023 1.00 85.19 91 CYS A CA 1
ATOM 611 C C . CYS A 1 91 ? -8.147 -6.782 -33.028 1.00 85.19 91 CYS A C 1
ATOM 613 O O . CYS A 1 91 ? -7.840 -5.597 -33.133 1.00 85.19 91 CYS A O 1
ATOM 615 N N . GLY A 1 92 ? -7.226 -7.743 -32.888 1.00 84.75 92 GLY A N 1
ATOM 616 C CA . GLY A 1 92 ? -5.779 -7.496 -32.873 1.00 84.75 92 GLY A CA 1
ATOM 617 C C . GLY A 1 92 ? -5.269 -6.743 -31.641 1.00 84.75 92 GLY A C 1
ATOM 618 O O . GLY A 1 92 ? -4.103 -6.361 -31.594 1.00 84.75 92 GLY A O 1
ATOM 619 N N . GLN A 1 93 ? -6.116 -6.506 -30.635 1.00 82.81 93 GLN A N 1
ATOM 620 C CA . GLN A 1 93 ? -5.709 -5.836 -29.404 1.00 82.81 93 GLN A CA 1
ATOM 621 C C . GLN A 1 93 ? -4.779 -6.740 -28.589 1.00 82.81 93 GLN A C 1
ATOM 623 O O . GLN A 1 93 ? -5.120 -7.894 -28.327 1.00 82.81 93 GLN A O 1
ATOM 628 N N . ARG A 1 94 ? -3.643 -6.203 -28.127 1.00 84.38 94 ARG A N 1
ATOM 629 C CA . ARG A 1 94 ? -2.764 -6.908 -27.184 1.00 84.38 94 ARG A CA 1
ATOM 630 C C . ARG A 1 94 ? -3.520 -7.199 -25.885 1.00 84.38 94 ARG A C 1
ATOM 632 O O . ARG A 1 94 ? -4.161 -6.309 -25.320 1.00 84.38 94 ARG A O 1
ATOM 639 N N . ALA A 1 95 ? -3.428 -8.428 -25.398 1.00 80.44 95 ALA A N 1
ATOM 640 C CA . ALA A 1 95 ? -3.951 -8.810 -24.099 1.00 80.44 95 ALA A CA 1
ATOM 641 C C . ALA A 1 95 ? -3.249 -8.008 -22.995 1.00 80.44 95 ALA A C 1
ATOM 643 O O . ALA A 1 95 ? -2.018 -7.914 -22.967 1.00 80.44 95 ALA A O 1
ATOM 644 N N . ARG A 1 96 ? -4.041 -7.434 -22.080 1.00 80.25 96 ARG A N 1
ATOM 645 C CA . ARG A 1 96 ? -3.503 -6.854 -20.847 1.00 80.25 96 ARG A CA 1
ATOM 646 C C . ARG A 1 96 ? -3.015 -8.004 -19.968 1.00 80.25 96 ARG A C 1
ATOM 648 O O . ARG A 1 96 ? -3.744 -8.980 -19.764 1.00 80.25 96 ARG A O 1
ATOM 655 N N . SER A 1 97 ? -1.785 -7.916 -19.471 1.00 82.19 97 SER A N 1
ATOM 656 C CA . SER A 1 97 ? -1.322 -8.872 -18.462 1.00 82.19 97 SER A CA 1
ATOM 657 C C . SER A 1 97 ? -2.078 -8.629 -17.151 1.00 82.19 97 SER A C 1
ATOM 659 O O . SER A 1 97 ? -2.557 -7.522 -16.905 1.00 82.19 97 SER A O 1
ATOM 661 N N . ARG A 1 98 ? -2.147 -9.633 -16.269 1.00 80.88 98 ARG A N 1
ATOM 662 C CA . ARG A 1 98 ? -2.766 -9.451 -14.945 1.00 80.88 98 ARG A CA 1
ATOM 663 C C . ARG A 1 98 ? -2.092 -8.342 -14.125 1.00 80.88 98 ARG A C 1
ATOM 665 O O . ARG A 1 98 ? -2.756 -7.731 -13.305 1.00 80.88 98 ARG A O 1
ATOM 672 N N . ARG A 1 99 ? -0.800 -8.069 -14.339 1.00 88.69 99 ARG A N 1
ATOM 673 C CA . ARG A 1 99 ? -0.107 -6.954 -13.672 1.00 88.69 99 ARG A CA 1
ATOM 674 C C . ARG A 1 99 ? -0.463 -5.601 -14.282 1.00 88.69 99 ARG A C 1
ATOM 676 O O . ARG A 1 99 ? -0.397 -4.604 -13.585 1.00 88.69 99 ARG A O 1
ATOM 683 N N . GLU A 1 100 ? -0.884 -5.551 -15.546 1.00 89.19 100 GLU A N 1
ATOM 684 C CA . GLU A 1 100 ? -1.288 -4.291 -16.183 1.00 89.19 100 GLU A CA 1
ATOM 685 C C . GLU A 1 100 ? -2.672 -3.815 -15.738 1.00 89.19 100 GLU A C 1
ATOM 687 O O . GLU A 1 100 ? -2.910 -2.612 -15.741 1.00 89.19 100 GLU A O 1
ATOM 692 N N . HIS A 1 101 ? -3.571 -4.736 -15.381 1.00 88.94 101 HIS A N 1
ATOM 693 C CA . HIS A 1 101 ? -4.887 -4.418 -14.836 1.00 88.94 101 HIS A CA 1
ATOM 694 C C . HIS A 1 101 ? -5.458 -5.609 -14.062 1.00 88.94 101 HIS A C 1
ATOM 696 O O . HIS A 1 101 ? -5.551 -6.715 -14.609 1.00 88.94 101 HIS A O 1
ATOM 702 N N . TRP A 1 102 ? -5.917 -5.384 -12.832 1.00 91.19 102 TRP A N 1
ATOM 703 C CA . TRP A 1 102 ? -6.776 -6.338 -12.136 1.00 91.19 102 TRP A CA 1
ATOM 704 C C . TRP A 1 102 ? -7.697 -5.666 -11.121 1.00 91.19 102 TRP A C 1
ATOM 706 O O . TRP A 1 102 ? -7.429 -4.581 -10.606 1.00 91.19 102 TRP A O 1
ATOM 716 N N . THR A 1 103 ? -8.790 -6.363 -10.822 1.00 93.56 103 THR A N 1
ATOM 717 C CA . THR A 1 103 ? -9.778 -5.973 -9.818 1.00 93.56 103 THR A CA 1
ATOM 718 C C . THR A 1 103 ? -9.957 -7.086 -8.800 1.00 93.56 103 THR A C 1
ATOM 720 O O . THR A 1 103 ? -9.967 -8.266 -9.162 1.00 93.56 103 THR A O 1
ATOM 723 N N . GLU A 1 104 ? -10.180 -6.721 -7.545 1.00 94.25 104 GLU A N 1
ATOM 724 C CA . GLU A 1 104 ? -10.506 -7.645 -6.460 1.00 94.25 104 GLU A CA 1
ATOM 725 C C . GLU A 1 104 ? -11.808 -7.206 -5.791 1.00 94.25 104 GLU A C 1
ATOM 727 O O . GLU A 1 104 ? -12.036 -6.017 -5.588 1.00 94.25 104 GLU A O 1
ATOM 732 N N . SER A 1 105 ? -12.674 -8.163 -5.451 1.00 96.44 105 SER A N 1
ATOM 733 C CA . SER A 1 105 ? -13.879 -7.909 -4.654 1.00 96.44 105 SER A CA 1
ATOM 734 C C . SER A 1 105 ? -14.157 -9.105 -3.737 1.00 96.44 105 SER A C 1
ATOM 736 O O . SER A 1 105 ? -14.973 -9.970 -4.064 1.00 96.44 105 SER A O 1
ATOM 738 N N . PRO A 1 106 ? -13.423 -9.227 -2.612 1.00 96.31 106 PRO A N 1
ATOM 739 C CA . PRO A 1 106 ? -13.573 -10.360 -1.695 1.00 96.31 106 PRO A CA 1
ATOM 740 C C . PRO A 1 106 ? -14.924 -10.362 -0.957 1.00 96.31 106 PRO A C 1
ATOM 742 O O . PRO A 1 106 ? -15.351 -11.404 -0.465 1.00 96.31 106 PRO A O 1
ATOM 745 N N . ALA A 1 107 ? -15.619 -9.221 -0.908 1.00 95.88 107 ALA A N 1
ATOM 746 C CA . ALA A 1 107 ? -16.981 -9.086 -0.401 1.00 95.88 107 ALA A CA 1
ATOM 747 C C . ALA A 1 107 ? -17.734 -7.994 -1.186 1.00 95.88 107 ALA A C 1
ATOM 749 O O . ALA A 1 107 ? -17.091 -7.101 -1.730 1.00 95.88 107 ALA A O 1
ATOM 750 N N . PRO A 1 108 ? -19.083 -7.978 -1.202 1.00 95.12 108 PRO A N 1
ATOM 751 C CA . PRO A 1 108 ? -19.857 -6.957 -1.923 1.00 95.12 108 PRO A CA 1
ATOM 752 C C . PRO A 1 108 ? -19.579 -5.505 -1.503 1.00 95.12 108 PRO A C 1
ATOM 754 O O . PRO A 1 108 ? -19.881 -4.584 -2.253 1.00 95.12 108 PRO A O 1
ATOM 757 N N . TRP A 1 109 ? -19.040 -5.304 -0.298 1.00 94.19 109 TRP A N 1
ATOM 758 C CA . TRP A 1 109 ? -18.709 -3.998 0.273 1.00 94.19 109 TRP A CA 1
ATOM 759 C C . TRP A 1 109 ? -17.204 -3.678 0.223 1.00 94.19 109 TRP A C 1
ATOM 761 O O . TRP A 1 109 ? -16.793 -2.620 0.691 1.00 94.19 109 TRP A O 1
ATOM 771 N N . VAL A 1 110 ? -16.385 -4.572 -0.348 1.00 97.12 110 VAL A N 1
ATOM 772 C CA . VAL A 1 110 ? -14.930 -4.415 -0.481 1.00 97.12 110 VAL A CA 1
ATOM 773 C C . VAL A 1 110 ? -14.548 -4.559 -1.947 1.00 97.12 110 VAL A C 1
ATOM 775 O O . VAL A 1 110 ? -14.857 -5.565 -2.588 1.00 97.12 110 VAL A O 1
ATOM 778 N N . GLY A 1 111 ? -13.846 -3.562 -2.473 1.00 96.88 111 GLY A N 1
ATOM 779 C CA . GLY A 1 111 ? -13.370 -3.558 -3.846 1.00 96.88 111 GLY A CA 1
ATOM 780 C C . GLY A 1 111 ? -12.014 -2.880 -3.964 1.00 96.88 111 GLY A C 1
ATOM 781 O O . GLY A 1 111 ? -11.694 -1.985 -3.184 1.00 96.88 111 GLY A O 1
ATOM 782 N N . GLY A 1 112 ? -11.238 -3.300 -4.954 1.00 97.00 112 GLY A N 1
ATOM 783 C CA . GLY A 1 112 ? -10.007 -2.637 -5.359 1.00 97.00 112 GLY A CA 1
ATOM 784 C C . GLY A 1 112 ? -9.762 -2.812 -6.842 1.00 97.00 112 GLY A C 1
ATOM 785 O O . GLY A 1 112 ? -10.203 -3.789 -7.455 1.00 97.00 112 GLY A O 1
ATOM 786 N N . VAL A 1 113 ? -9.048 -1.850 -7.405 1.00 96.69 113 VAL A N 1
ATOM 787 C CA . VAL A 1 113 ? -8.571 -1.848 -8.782 1.00 96.69 113 VAL A CA 1
ATOM 788 C C . VAL A 1 113 ? -7.123 -1.387 -8.771 1.00 96.69 113 VAL A C 1
ATOM 790 O O . VAL A 1 113 ? -6.775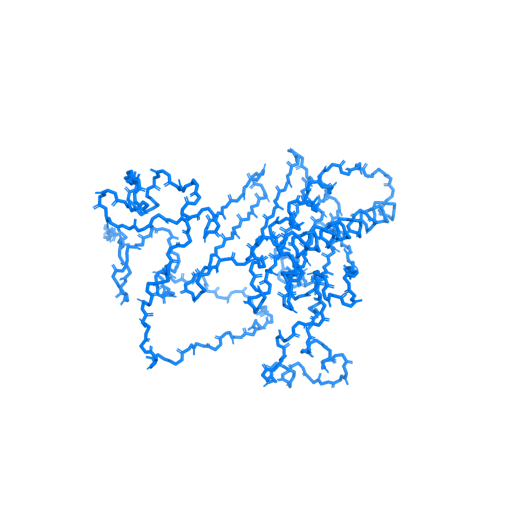 -0.451 -8.055 1.00 96.69 113 VAL A O 1
ATOM 793 N N . CYS A 1 114 ? -6.292 -2.044 -9.566 1.00 95.38 114 CYS A N 1
ATOM 794 C CA . CYS A 1 114 ? -4.946 -1.589 -9.855 1.00 95.38 114 CYS A CA 1
ATOM 795 C C . CYS A 1 114 ? -4.745 -1.646 -11.366 1.00 95.38 114 CYS A C 1
ATOM 797 O O . CYS A 1 114 ? -5.048 -2.658 -12.005 1.00 95.38 114 CYS A O 1
ATOM 799 N N . ASP A 1 115 ? -4.287 -0.537 -11.933 1.00 93.50 115 ASP A N 1
ATOM 800 C CA . ASP A 1 115 ? -4.146 -0.343 -13.369 1.00 93.50 115 ASP A CA 1
ATOM 801 C C . ASP A 1 115 ? -2.847 0.409 -13.654 1.00 93.50 115 ASP A C 1
ATOM 803 O O . ASP A 1 115 ? -2.505 1.361 -12.961 1.00 93.50 115 ASP A O 1
ATOM 807 N N . LYS A 1 116 ? -2.140 -0.006 -14.704 1.00 91.75 116 LYS A N 1
ATOM 808 C CA . LYS A 1 116 ? -0.889 0.618 -15.156 1.00 91.75 116 LYS A CA 1
ATOM 809 C C . LYS A 1 116 ? -1.064 2.086 -15.575 1.00 91.75 116 LYS A C 1
ATOM 811 O O . LYS A 1 116 ? -0.099 2.846 -15.688 1.00 91.75 116 LYS A O 1
ATOM 816 N N . GLY A 1 117 ? -2.275 2.452 -15.972 1.00 88.50 117 GLY A N 1
ATOM 817 C CA . GLY A 1 117 ? -2.571 3.680 -16.677 1.00 88.50 117 GLY A CA 1
ATOM 818 C C . GLY A 1 117 ? -1.910 3.750 -18.057 1.00 88.50 117 GLY A C 1
ATOM 819 O O . GLY A 1 117 ? -1.355 2.788 -18.610 1.00 88.50 117 GLY A O 1
ATOM 820 N N . ILE A 1 118 ? -1.970 4.950 -18.633 1.00 84.69 118 ILE A N 1
ATOM 821 C CA . ILE A 1 118 ? -1.595 5.210 -20.032 1.00 84.69 118 ILE A CA 1
ATOM 822 C C . ILE A 1 118 ? -0.158 5.708 -20.215 1.00 84.69 118 ILE A C 1
ATOM 824 O O . ILE A 1 118 ? 0.341 5.726 -21.339 1.00 84.69 118 ILE A O 1
ATOM 828 N N . ALA A 1 119 ? 0.486 6.151 -19.133 1.00 86.19 119 ALA A N 1
ATOM 829 C CA . ALA A 1 119 ? 1.789 6.813 -19.182 1.00 86.19 119 ALA A CA 1
ATOM 830 C C . ALA A 1 119 ? 2.957 5.855 -18.906 1.00 86.19 119 ALA A C 1
ATOM 832 O O . ALA A 1 119 ? 4.000 5.967 -19.549 1.00 86.19 119 ALA A O 1
ATOM 833 N N . HIS A 1 120 ? 2.779 4.907 -17.984 1.00 84.25 120 HIS A N 1
ATOM 834 C CA . HIS A 1 120 ? 3.853 4.034 -17.516 1.00 84.25 120 HIS A CA 1
ATOM 835 C C . HIS A 1 120 ? 4.034 2.803 -18.414 1.00 84.25 120 HIS A C 1
ATOM 837 O O . HIS A 1 120 ? 3.080 2.287 -19.009 1.00 84.25 120 HIS A O 1
ATOM 843 N N . ALA A 1 121 ? 5.279 2.333 -18.531 1.00 85.31 121 ALA A N 1
ATOM 844 C CA . ALA A 1 121 ? 5.628 1.152 -19.324 1.00 85.31 121 ALA A CA 1
ATOM 845 C C . ALA A 1 121 ? 5.280 -0.161 -18.603 1.00 85.31 121 ALA A C 1
ATOM 847 O O . ALA A 1 121 ? 4.849 -1.115 -19.250 1.00 85.31 121 ALA A O 1
ATOM 848 N N . GLY A 1 122 ? 5.424 -0.178 -17.277 1.00 87.62 122 GLY A N 1
ATOM 849 C CA . GLY A 1 122 ? 5.046 -1.263 -16.375 1.00 87.62 122 GLY A CA 1
ATOM 850 C C . GLY A 1 122 ? 4.154 -0.740 -15.255 1.00 87.62 122 GLY A C 1
ATOM 851 O O . GLY A 1 122 ? 3.997 0.471 -15.108 1.00 87.62 122 GLY A O 1
ATOM 852 N N . ASN A 1 123 ? 3.525 -1.661 -14.529 1.00 94.44 123 ASN A N 1
ATOM 853 C CA . ASN A 1 123 ? 2.753 -1.332 -13.339 1.00 94.44 123 ASN A CA 1
ATOM 854 C C . ASN A 1 123 ? 3.568 -1.736 -12.111 1.00 94.44 123 ASN A C 1
ATOM 856 O O . ASN A 1 123 ? 3.684 -2.931 -11.827 1.00 94.44 123 ASN A O 1
ATOM 860 N N . GLU A 1 124 ? 4.138 -0.747 -11.432 1.00 96.12 124 GLU A N 1
ATOM 861 C CA . GLU A 1 124 ? 4.922 -0.949 -10.214 1.00 96.12 124 GLU A CA 1
ATOM 862 C C . GLU A 1 124 ? 4.021 -1.032 -8.971 1.00 96.12 124 GLU A C 1
ATOM 864 O O . GLU A 1 124 ? 4.470 -1.476 -7.917 1.00 96.12 124 GLU A O 1
ATOM 869 N N . ASP A 1 125 ? 2.732 -0.704 -9.100 1.00 97.62 125 ASP A N 1
ATOM 870 C CA . ASP A 1 125 ? 1.765 -0.753 -8.010 1.00 97.62 125 ASP A CA 1
ATOM 871 C C . ASP A 1 125 ? 1.318 -2.186 -7.724 1.00 97.62 125 ASP A C 1
ATOM 873 O O . ASP A 1 125 ? 1.268 -3.070 -8.594 1.00 97.62 125 ASP A O 1
ATOM 877 N N . ALA A 1 126 ? 0.918 -2.414 -6.483 1.00 98.31 126 ALA A N 1
ATOM 878 C CA . ALA A 1 126 ? 0.303 -3.633 -6.013 1.00 98.31 126 ALA A CA 1
ATOM 879 C C . ALA A 1 126 ? -0.772 -3.342 -4.971 1.00 98.31 126 ALA A C 1
ATOM 881 O O . ALA A 1 126 ? -0.701 -2.399 -4.187 1.00 98.31 126 ALA A O 1
ATOM 882 N N . MET A 1 127 ? -1.762 -4.225 -4.935 1.00 98.44 127 MET A N 1
ATOM 883 C CA . MET A 1 127 ? -2.776 -4.270 -3.897 1.00 98.44 127 MET A CA 1
ATOM 884 C C . MET A 1 127 ? -3.050 -5.722 -3.518 1.00 98.44 127 MET A C 1
ATOM 886 O O . MET A 1 127 ? -2.861 -6.626 -4.336 1.00 98.44 127 MET A O 1
ATOM 890 N N . ALA A 1 128 ? -3.514 -5.935 -2.292 1.00 98.50 128 ALA A N 1
ATOM 891 C CA . ALA A 1 128 ? -4.035 -7.217 -1.840 1.00 98.50 128 ALA A CA 1
ATOM 892 C C . ALA A 1 128 ? -5.185 -6.988 -0.859 1.00 98.50 128 ALA A C 1
ATOM 894 O O . ALA A 1 128 ? -5.017 -6.297 0.152 1.00 98.50 128 ALA A O 1
ATOM 895 N N . LEU A 1 129 ? -6.346 -7.581 -1.141 1.00 98.62 129 LEU A N 1
ATOM 896 C CA . LEU A 1 129 ? -7.549 -7.415 -0.329 1.00 98.62 129 LEU A CA 1
ATOM 897 C C . LEU A 1 129 ? -8.003 -8.731 0.303 1.00 98.62 129 LEU A C 1
ATOM 899 O O . LEU A 1 129 ? -7.959 -9.798 -0.309 1.00 98.62 129 LEU A O 1
ATOM 903 N N . TYR A 1 130 ? -8.535 -8.640 1.517 1.00 98.56 130 TYR A N 1
ATOM 904 C CA . TYR A 1 130 ? -9.196 -9.746 2.198 1.00 98.56 130 TYR A CA 1
ATOM 905 C C . TYR A 1 130 ? -10.470 -9.261 2.882 1.00 98.56 130 TYR A C 1
ATOM 907 O O . TYR A 1 130 ? -10.509 -8.168 3.439 1.00 98.56 130 TYR A O 1
ATOM 915 N N . ALA A 1 131 ? -11.491 -10.109 2.895 1.00 97.38 131 ALA A N 1
ATOM 916 C CA . ALA A 1 131 ? -12.639 -9.977 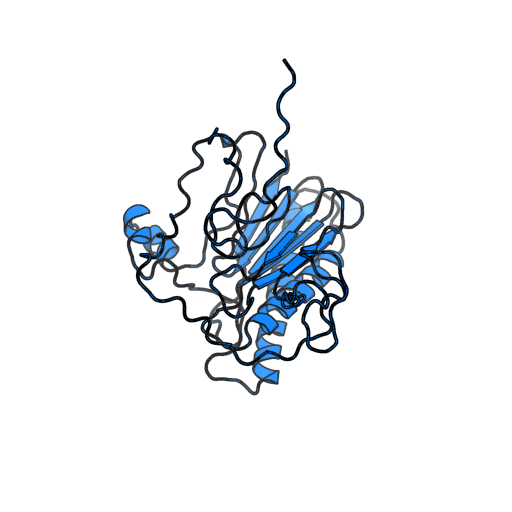3.776 1.00 97.38 131 ALA A CA 1
ATOM 917 C C . ALA A 1 131 ? -13.063 -11.379 4.222 1.00 97.38 131 ALA A C 1
ATOM 919 O O . ALA A 1 131 ? -13.172 -12.285 3.392 1.00 97.38 131 ALA A O 1
ATOM 920 N N . ASP A 1 132 ? -13.310 -11.568 5.517 1.00 88.69 132 ASP A N 1
ATOM 921 C CA . ASP A 1 132 ? -14.189 -12.660 5.936 1.00 88.69 132 ASP A CA 1
ATOM 922 C C . ASP A 1 132 ? -15.622 -12.133 5.809 1.00 88.69 132 ASP A C 1
ATOM 924 O O . ASP A 1 132 ? -15.820 -10.936 5.948 1.00 88.69 132 ASP A O 1
ATOM 928 N N . GLY A 1 133 ? -16.611 -12.960 5.452 1.00 81.69 133 GLY A N 1
ATOM 929 C CA . GLY A 1 133 ? -17.973 -12.521 5.078 1.00 81.69 133 GLY A CA 1
ATOM 930 C C . GLY A 1 133 ? -18.810 -11.844 6.183 1.00 81.69 133 GLY A C 1
ATOM 931 O O . GLY A 1 133 ? -20.032 -11.980 6.184 1.00 81.69 133 GLY A O 1
ATOM 932 N N . SER A 1 134 ? -18.155 -11.181 7.133 1.00 89.19 134 SER A N 1
ATOM 933 C CA . SER A 1 134 ? -18.651 -10.268 8.149 1.00 89.19 134 SER A CA 1
ATOM 934 C C . SER A 1 134 ? -18.241 -8.813 7.819 1.00 89.19 134 SER A C 1
ATOM 936 O O . SER A 1 134 ? -18.033 -8.475 6.652 1.00 89.19 134 SER A O 1
ATOM 938 N N . ASP A 1 135 ? -18.127 -7.958 8.840 1.00 91.25 135 ASP A N 1
ATOM 939 C CA . ASP A 1 135 ? -17.698 -6.553 8.747 1.00 91.25 135 ASP A CA 1
ATOM 940 C C . ASP A 1 135 ? -16.173 -6.380 8.901 1.00 91.25 135 ASP A C 1
ATOM 942 O O . ASP A 1 135 ? -15.687 -5.294 9.230 1.00 91.25 135 ASP A O 1
ATOM 946 N N . PHE A 1 136 ? -15.410 -7.457 8.691 1.00 96.75 136 PHE A N 1
ATOM 947 C CA . PHE A 1 136 ? -13.953 -7.444 8.739 1.00 96.75 136 PHE A CA 1
ATOM 948 C C . PHE A 1 136 ? -13.334 -7.423 7.342 1.00 96.75 136 PHE A C 1
ATOM 950 O O . PHE A 1 136 ? -13.591 -8.310 6.525 1.00 96.75 136 PHE A O 1
ATOM 957 N N . ALA A 1 137 ? -12.436 -6.469 7.103 1.00 98.12 137 ALA A N 1
ATOM 958 C CA . ALA A 1 137 ? -11.629 -6.429 5.891 1.00 98.12 137 ALA A CA 1
ATOM 959 C C . ALA A 1 137 ? -10.197 -5.967 6.156 1.00 98.12 137 ALA A C 1
ATOM 961 O O . ALA A 1 137 ? -9.918 -5.218 7.091 1.00 98.12 137 ALA A O 1
ATOM 962 N N . VAL A 1 138 ? -9.300 -6.399 5.278 1.00 98.69 138 VAL A N 1
ATOM 963 C CA . VAL A 1 138 ? -7.924 -5.927 5.180 1.00 98.69 138 VAL A CA 1
ATOM 964 C C . VAL A 1 138 ? -7.714 -5.400 3.774 1.00 98.69 138 VAL A C 1
ATOM 966 O O . VAL A 1 138 ? -8.066 -6.065 2.798 1.00 98.69 138 VAL A O 1
ATOM 969 N N . LEU A 1 139 ? -7.133 -4.212 3.677 1.00 98.69 139 LEU A N 1
ATOM 970 C CA . LEU A 1 139 ? -6.768 -3.591 2.416 1.00 98.69 139 LEU A CA 1
ATOM 971 C C . LEU A 1 139 ? -5.307 -3.179 2.498 1.00 98.69 139 LEU A C 1
ATOM 973 O O . LEU A 1 139 ? -4.939 -2.459 3.423 1.00 98.69 139 LEU A O 1
ATOM 977 N N . VAL A 1 140 ? -4.488 -3.631 1.555 1.00 98.88 140 VAL A N 1
ATOM 978 C CA . VAL A 1 140 ? -3.080 -3.234 1.459 1.00 98.88 140 VAL A CA 1
ATOM 979 C C . VAL A 1 140 ? -2.807 -2.703 0.063 1.00 98.88 140 VAL A C 1
ATOM 981 O O . VAL A 1 140 ? -3.240 -3.317 -0.913 1.00 98.88 140 VAL A O 1
ATOM 984 N N . VAL A 1 141 ? -2.093 -1.582 -0.018 1.00 98.81 141 VAL A N 1
ATOM 985 C CA . VAL A 1 141 ? -1.575 -0.988 -1.253 1.00 98.81 141 VAL A CA 1
ATOM 986 C C . VAL A 1 141 ? -0.087 -0.695 -1.065 1.00 98.81 141 VAL A C 1
ATOM 988 O O . VAL A 1 141 ? 0.324 -0.185 -0.021 1.00 98.81 141 VAL A O 1
ATOM 991 N N . CYS A 1 142 ? 0.701 -1.023 -2.080 1.00 98.69 142 CYS A N 1
ATOM 992 C CA . CYS A 1 142 ? 2.125 -0.729 -2.178 1.00 98.69 142 CYS A CA 1
ATOM 993 C C . CYS A 1 142 ? 2.403 -0.167 -3.574 1.00 98.69 142 CYS A C 1
ATOM 995 O O . CYS A 1 142 ? 1.988 -0.767 -4.560 1.00 98.69 142 CYS A O 1
ATOM 997 N N . ASP A 1 143 ? 3.115 0.946 -3.661 1.00 97.81 143 ASP A N 1
ATOM 998 C CA . ASP A 1 143 ? 3.551 1.583 -4.910 1.00 97.81 143 ASP A CA 1
ATOM 999 C C . ASP A 1 143 ? 5.062 1.374 -5.046 1.00 97.81 143 ASP A C 1
ATOM 1001 O O . ASP A 1 143 ? 5.828 1.744 -4.154 1.00 97.81 143 ASP A O 1
ATOM 1005 N N . GLY A 1 144 ? 5.485 0.679 -6.099 1.00 97.06 144 GLY A N 1
ATOM 1006 C CA . GLY A 1 144 ? 6.890 0.401 -6.359 1.00 97.06 144 GLY A CA 1
ATOM 1007 C C . GLY A 1 144 ? 7.623 1.625 -6.910 1.00 97.06 144 GLY A C 1
ATOM 1008 O O . GLY A 1 144 ? 7.188 2.262 -7.868 1.00 97.06 144 GLY A O 1
ATOM 1009 N N . VAL A 1 145 ? 8.801 1.930 -6.363 1.00 90.06 145 VAL A N 1
ATOM 1010 C CA . VAL A 1 145 ? 9.568 3.109 -6.786 1.00 90.06 145 VAL A CA 1
ATOM 1011 C C . VAL A 1 145 ? 10.039 2.932 -8.232 1.00 90.06 145 VAL A C 1
ATOM 1013 O O . VAL A 1 145 ? 10.936 2.145 -8.519 1.00 90.06 145 VAL A O 1
ATOM 1016 N N . THR A 1 146 ? 9.479 3.717 -9.156 1.00 82.38 146 THR A N 1
ATOM 1017 C CA . THR A 1 146 ? 9.715 3.564 -10.608 1.00 82.38 146 THR A CA 1
ATOM 1018 C C . THR A 1 146 ? 11.188 3.714 -11.019 1.00 82.38 146 THR A C 1
ATOM 1020 O O . THR A 1 146 ? 11.599 3.196 -12.057 1.00 82.38 146 THR A O 1
ATOM 1023 N N . THR A 1 147 ? 12.003 4.437 -10.245 1.00 82.81 147 THR A N 1
ATOM 1024 C CA . THR A 1 147 ? 13.440 4.582 -10.532 1.00 82.81 147 THR A CA 1
ATOM 1025 C C . THR A 1 147 ? 14.257 3.352 -10.148 1.00 82.81 147 THR A C 1
ATOM 1027 O O . THR A 1 147 ? 15.357 3.203 -10.665 1.00 82.81 147 THR A O 1
ATOM 1030 N N . ALA A 1 148 ? 13.737 2.475 -9.285 1.00 86.38 148 ALA A N 1
ATOM 1031 C CA . ALA A 1 148 ? 14.378 1.227 -8.894 1.00 86.38 148 ALA A CA 1
ATOM 1032 C C . ALA A 1 148 ? 13.798 0.066 -9.728 1.00 86.38 148 ALA A C 1
ATOM 1034 O O . ALA A 1 148 ? 12.600 -0.217 -9.625 1.00 86.38 148 ALA A O 1
ATOM 1035 N N . PRO A 1 149 ? 14.605 -0.612 -10.565 1.00 89.56 149 PRO A N 1
ATOM 1036 C CA . PRO A 1 149 ? 14.139 -1.748 -11.357 1.00 89.56 149 PRO A CA 1
ATOM 1037 C C . PRO A 1 149 ? 13.508 -2.850 -10.497 1.00 89.56 149 PRO A C 1
ATOM 1039 O O . PRO A 1 149 ? 13.939 -3.074 -9.370 1.00 89.56 149 PRO A O 1
ATOM 1042 N N . ASP A 1 150 ? 12.533 -3.573 -11.059 1.00 93.12 150 ASP A N 1
ATOM 1043 C CA . ASP A 1 150 ? 11.869 -4.723 -10.424 1.00 93.12 150 ASP A CA 1
ATOM 1044 C C . ASP A 1 150 ? 11.087 -4.392 -9.128 1.00 93.12 150 ASP A C 1
ATOM 1046 O O . ASP A 1 150 ? 10.769 -5.291 -8.338 1.00 93.12 150 ASP A O 1
ATOM 1050 N N . SER A 1 151 ? 10.755 -3.116 -8.901 1.00 96.25 151 SER A N 1
ATOM 1051 C CA . SER A 1 151 ? 9.947 -2.675 -7.756 1.00 96.25 151 SER A CA 1
ATOM 1052 C C . SER A 1 151 ? 8.522 -3.238 -7.779 1.00 96.25 151 SER A C 1
ATOM 1054 O O . SER A 1 151 ? 7.942 -3.463 -6.717 1.00 96.25 151 SER A O 1
ATOM 1056 N N . ASP A 1 152 ? 8.007 -3.615 -8.950 1.00 95.56 152 ASP A N 1
ATOM 1057 C CA . ASP A 1 152 ? 6.759 -4.353 -9.149 1.00 95.56 152 ASP A CA 1
ATOM 1058 C C . ASP A 1 152 ? 6.723 -5.693 -8.402 1.00 95.56 152 ASP A C 1
ATOM 1060 O O . ASP A 1 152 ? 5.643 -6.164 -8.028 1.00 95.56 152 ASP A O 1
ATOM 1064 N N . LYS A 1 153 ? 7.889 -6.320 -8.189 1.00 96.94 153 LYS A N 1
ATOM 1065 C CA . LYS A 1 153 ? 8.028 -7.556 -7.406 1.00 96.94 153 LYS A CA 1
ATOM 1066 C C . LYS A 1 153 ? 8.024 -7.266 -5.913 1.00 96.94 153 LYS A C 1
ATOM 1068 O O . LYS A 1 153 ? 7.401 -8.018 -5.164 1.00 96.94 153 LYS A O 1
ATOM 1073 N N . ALA A 1 154 ? 8.701 -6.196 -5.492 1.00 97.62 154 ALA A N 1
ATOM 1074 C CA . ALA A 1 154 ? 8.741 -5.775 -4.096 1.00 97.62 154 ALA A CA 1
ATOM 1075 C C . ALA A 1 154 ? 7.352 -5.349 -3.610 1.00 97.62 154 ALA A C 1
ATOM 1077 O O . ALA A 1 154 ? 6.879 -5.882 -2.607 1.00 97.62 154 ALA A O 1
ATOM 1078 N N . SER A 1 155 ? 6.663 -4.481 -4.357 1.00 98.50 155 SER A N 1
ATOM 1079 C CA . SER A 1 155 ? 5.311 -4.021 -4.022 1.00 98.50 155 SER A CA 1
ATOM 1080 C C . SER A 1 155 ? 4.318 -5.182 -3.953 1.00 98.50 155 SER A C 1
ATOM 1082 O O . SER A 1 155 ? 3.529 -5.274 -3.010 1.00 98.50 155 SER A O 1
ATOM 1084 N N . LEU A 1 156 ? 4.385 -6.124 -4.901 1.00 98.38 156 LEU A N 1
ATOM 1085 C CA . LEU A 1 156 ? 3.499 -7.286 -4.924 1.00 98.38 156 LEU A CA 1
ATOM 1086 C C . LEU A 1 156 ? 3.731 -8.224 -3.736 1.00 98.38 156 LEU A C 1
ATOM 1088 O O . LEU A 1 156 ? 2.760 -8.633 -3.095 1.00 98.38 156 LEU A O 1
ATOM 1092 N N . ALA A 1 157 ? 4.987 -8.560 -3.435 1.00 98.56 157 ALA A N 1
ATOM 1093 C CA . ALA A 1 157 ? 5.323 -9.427 -2.308 1.00 98.56 157 ALA A CA 1
ATOM 1094 C C . ALA A 1 157 ? 4.937 -8.777 -0.968 1.00 98.56 157 ALA A C 1
ATOM 1096 O O . ALA A 1 157 ? 4.280 -9.414 -0.140 1.00 98.56 157 ALA A O 1
ATOM 1097 N N . ALA A 1 158 ? 5.248 -7.487 -0.806 1.00 98.75 158 ALA A N 1
ATOM 1098 C CA . ALA A 1 158 ? 4.899 -6.681 0.361 1.00 98.75 158 ALA A CA 1
ATOM 1099 C C . ALA A 1 158 ? 3.382 -6.642 0.611 1.00 98.75 158 ALA A C 1
ATOM 1101 O O . ALA A 1 158 ? 2.923 -6.950 1.716 1.00 98.75 158 ALA A O 1
ATOM 1102 N N . ALA A 1 159 ? 2.586 -6.334 -0.418 1.00 98.81 159 ALA A N 1
ATOM 1103 C CA . ALA A 1 159 ? 1.133 -6.273 -0.294 1.00 98.81 159 ALA A CA 1
ATOM 1104 C C . ALA A 1 159 ? 0.536 -7.637 0.094 1.00 98.81 159 ALA A C 1
ATOM 1106 O O . ALA A 1 159 ? -0.314 -7.725 0.987 1.00 98.81 159 ALA A O 1
ATOM 1107 N N . GLN A 1 160 ? 1.005 -8.716 -0.540 1.00 98.69 160 GLN A N 1
ATOM 1108 C CA . GLN A 1 160 ? 0.504 -10.071 -0.303 1.00 98.69 160 GLN A CA 1
ATOM 1109 C C . GLN A 1 160 ? 0.818 -10.580 1.105 1.00 98.69 160 GLN A C 1
ATOM 1111 O O . GLN A 1 160 ? -0.085 -11.096 1.771 1.00 98.69 160 GLN A O 1
ATOM 1116 N N . VAL A 1 161 ? 2.062 -10.431 1.576 1.00 98.88 161 VAL A N 1
ATOM 1117 C CA . VAL A 1 161 ? 2.458 -10.928 2.903 1.00 98.88 161 VAL A CA 1
ATOM 1118 C C . VAL A 1 161 ? 1.734 -10.170 4.013 1.00 98.88 161 VAL A C 1
ATOM 1120 O O . VAL A 1 161 ? 1.176 -10.795 4.918 1.00 98.88 161 VAL A O 1
ATOM 1123 N N . ALA A 1 162 ? 1.644 -8.841 3.906 1.00 98.88 162 ALA A N 1
ATOM 1124 C CA . ALA A 1 162 ? 0.970 -8.017 4.901 1.00 98.88 162 ALA A CA 1
ATOM 1125 C C . ALA A 1 162 ? -0.527 -8.332 4.964 1.00 98.88 162 ALA A C 1
ATOM 1127 O O . ALA A 1 162 ? -1.076 -8.512 6.053 1.00 98.88 162 ALA A O 1
ATOM 1128 N N . CYS A 1 163 ? -1.182 -8.466 3.806 1.00 98.88 163 CYS A N 1
ATOM 1129 C CA . CYS A 1 163 ? -2.597 -8.817 3.747 1.00 98.88 163 CYS A CA 1
ATOM 1130 C C . CYS A 1 163 ? -2.855 -10.201 4.360 1.00 98.88 163 CYS A C 1
ATOM 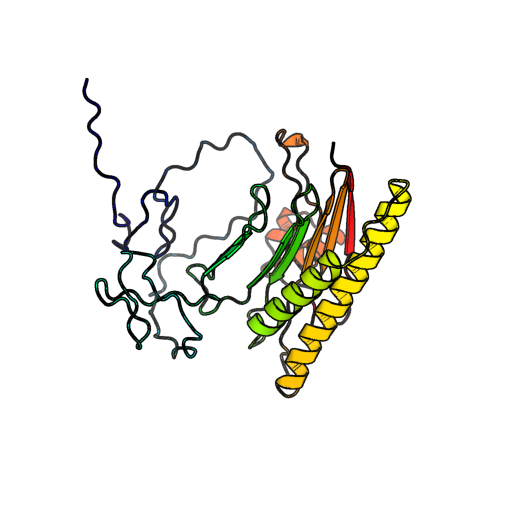1132 O O . CYS A 1 163 ? -3.741 -10.343 5.204 1.00 98.88 163 CYS A O 1
ATOM 1134 N N . ALA A 1 164 ? -2.040 -11.204 4.017 1.00 98.75 164 ALA A N 1
ATOM 1135 C CA . ALA A 1 164 ? -2.164 -12.555 4.562 1.00 98.75 164 ALA A CA 1
ATOM 1136 C C . ALA A 1 164 ? -1.972 -12.597 6.088 1.00 98.75 164 ALA A C 1
ATOM 1138 O O . ALA A 1 164 ? -2.747 -13.256 6.787 1.00 98.75 164 ALA A O 1
ATOM 1139 N N . MET A 1 165 ? -0.980 -11.876 6.617 1.00 98.69 165 MET A N 1
ATOM 1140 C CA . MET A 1 165 ? -0.731 -11.792 8.060 1.00 98.69 165 MET A CA 1
ATOM 1141 C C . MET A 1 165 ? -1.896 -11.145 8.807 1.00 98.69 165 MET A C 1
ATOM 1143 O O . MET A 1 165 ? -2.404 -11.720 9.770 1.00 98.69 165 MET A O 1
ATOM 1147 N N . LEU A 1 166 ? -2.366 -9.986 8.341 1.00 98.62 166 LEU A N 1
ATOM 1148 C CA . LEU A 1 166 ? -3.480 -9.267 8.964 1.00 98.62 166 LEU A CA 1
ATOM 1149 C C . LEU A 1 166 ? -4.795 -10.053 8.863 1.00 98.62 166 LEU A C 1
ATOM 1151 O O . LEU A 1 166 ? -5.575 -10.085 9.815 1.00 98.62 166 LEU A O 1
ATOM 1155 N N . ALA A 1 167 ? -5.033 -10.739 7.743 1.00 98.19 167 ALA A N 1
ATOM 1156 C CA . ALA A 1 167 ? -6.196 -11.602 7.569 1.00 98.19 167 ALA A CA 1
ATOM 1157 C C . ALA A 1 167 ? -6.214 -12.742 8.601 1.00 98.19 167 ALA A C 1
ATOM 1159 O O . ALA A 1 167 ? -7.266 -13.022 9.190 1.00 98.19 167 ALA A O 1
ATOM 1160 N N . ALA A 1 168 ? -5.049 -13.349 8.853 1.00 97.62 168 ALA A N 1
ATOM 1161 C CA . ALA A 1 168 ? -4.856 -14.448 9.798 1.00 97.62 168 ALA A CA 1
ATOM 1162 C C . ALA A 1 168 ? -4.778 -14.012 11.275 1.00 97.62 168 ALA A C 1
ATOM 1164 O O . ALA A 1 168 ? -4.902 -14.861 12.162 1.00 97.62 168 ALA A O 1
ATOM 1165 N N . ALA A 1 169 ? -4.588 -12.719 11.555 1.00 96.69 169 ALA A N 1
ATOM 1166 C CA . ALA A 1 169 ? -4.461 -12.199 12.912 1.00 96.69 169 ALA A CA 1
ATOM 1167 C C . ALA A 1 169 ? -5.722 -12.460 13.755 1.00 96.69 169 ALA A C 1
ATOM 1169 O O . ALA A 1 169 ? -6.860 -12.302 13.302 1.00 96.69 169 ALA A O 1
ATOM 1170 N N . ALA A 1 170 ? -5.536 -12.845 15.019 1.00 94.31 170 ALA A N 1
ATOM 1171 C CA . ALA A 1 170 ? -6.654 -13.115 15.916 1.00 94.31 170 ALA A CA 1
ATOM 1172 C C . ALA A 1 170 ? -7.496 -11.849 16.141 1.00 94.31 170 ALA A C 1
ATOM 1174 O O . ALA A 1 170 ? -6.962 -10.790 16.462 1.00 94.31 170 ALA A O 1
ATOM 1175 N N . ARG A 1 171 ? -8.826 -11.962 16.022 1.00 93.56 171 ARG A N 1
ATOM 1176 C CA . ARG A 1 171 ? -9.734 -10.826 16.236 1.00 93.56 171 ARG A CA 1
ATOM 1177 C C . ARG A 1 171 ? -9.772 -10.460 17.728 1.00 93.56 171 ARG A C 1
ATOM 1179 O O . ARG A 1 171 ? -10.221 -11.283 18.534 1.00 93.56 171 ARG A O 1
ATOM 1186 N N . PRO A 1 172 ? -9.320 -9.258 18.128 1.00 93.00 172 PRO A N 1
ATOM 1187 C CA . PRO A 1 172 ? -9.309 -8.868 19.526 1.00 93.00 172 PRO A CA 1
ATOM 1188 C C . PRO A 1 172 ? -10.730 -8.602 20.026 1.00 93.00 172 PRO A C 1
ATOM 1190 O O . PRO A 1 172 ? -11.487 -7.825 19.449 1.00 93.00 172 PRO A O 1
ATOM 1193 N N . THR A 1 173 ? -11.078 -9.202 21.159 1.00 91.00 173 THR A N 1
ATOM 1194 C CA . THR A 1 173 ? -12.292 -8.865 21.914 1.00 91.00 173 THR A CA 1
ATOM 1195 C C . THR A 1 173 ? -11.960 -7.899 23.049 1.00 91.00 173 THR A C 1
ATOM 1197 O O . THR A 1 173 ? -10.842 -7.913 23.562 1.00 91.00 173 THR A O 1
ATOM 1200 N N . GLY A 1 174 ? -12.935 -7.118 23.520 1.00 92.50 174 GLY A N 1
ATOM 1201 C CA . GLY A 1 174 ? -12.785 -6.310 24.735 1.00 92.50 174 GLY A CA 1
ATOM 1202 C C . GLY A 1 174 ? -13.121 -4.839 24.531 1.00 92.50 174 GLY A C 1
ATOM 1203 O O . GLY A 1 174 ? -14.090 -4.507 23.854 1.00 92.50 174 GLY A O 1
ATOM 1204 N N . SER A 1 175 ? -12.355 -3.953 25.165 1.00 94.56 175 SER A N 1
ATOM 1205 C CA . SER A 1 175 ? -12.541 -2.505 25.025 1.00 94.56 175 SER A CA 1
ATOM 1206 C C . SER A 1 175 ? -11.980 -1.989 23.695 1.00 94.56 175 SER A C 1
ATOM 1208 O O . SER A 1 175 ? -11.092 -2.618 23.120 1.00 94.56 175 SER A O 1
ATOM 1210 N N . PHE A 1 176 ? -12.433 -0.811 23.255 1.00 92.69 176 PHE A N 1
ATOM 1211 C CA . PHE A 1 176 ? -11.850 -0.107 22.106 1.00 92.69 176 PHE A CA 1
ATOM 1212 C C . PHE A 1 176 ? -10.331 0.068 22.261 1.00 92.69 176 PHE A C 1
ATOM 1214 O O . PHE A 1 176 ? -9.574 -0.257 21.358 1.00 92.69 176 PHE A O 1
ATOM 1221 N N . ALA A 1 177 ? -9.860 0.471 23.449 1.00 93.38 177 ALA A N 1
ATOM 1222 C CA . ALA A 1 177 ? -8.430 0.626 23.722 1.00 93.38 177 ALA A CA 1
ATOM 1223 C C . ALA A 1 177 ? -7.647 -0.694 23.584 1.00 93.38 177 ALA A C 1
ATOM 1225 O O . ALA A 1 177 ? -6.504 -0.694 23.142 1.00 93.38 177 ALA A O 1
ATOM 1226 N N . THR A 1 178 ? -8.260 -1.830 23.933 1.00 95.06 178 THR A N 1
ATOM 1227 C CA . THR A 1 178 ? -7.648 -3.153 23.741 1.00 95.06 178 THR A CA 1
ATOM 1228 C C . THR A 1 178 ? -7.529 -3.492 22.259 1.00 95.06 178 THR A C 1
ATOM 1230 O O . THR A 1 178 ? -6.456 -3.900 21.820 1.00 95.06 178 THR A O 1
ATOM 1233 N N . ARG A 1 179 ? -8.610 -3.303 21.488 1.00 95.25 179 ARG A N 1
ATOM 1234 C CA . ARG A 1 179 ? -8.608 -3.541 20.037 1.00 95.25 179 ARG A CA 1
ATOM 1235 C C . ARG A 1 179 ? -7.603 -2.643 19.326 1.00 95.25 179 ARG A C 1
ATOM 1237 O O . ARG A 1 179 ? -6.823 -3.142 18.528 1.00 95.25 179 ARG A O 1
ATOM 1244 N N . LEU A 1 180 ? -7.580 -1.355 19.671 1.00 95.25 180 LEU A N 1
ATOM 1245 C CA . LEU A 1 180 ? -6.612 -0.371 19.191 1.00 95.25 180 LEU A CA 1
ATOM 1246 C C . LEU A 1 180 ? -5.169 -0.868 19.338 1.00 95.25 180 LEU A C 1
ATOM 1248 O O . LEU A 1 180 ? -4.458 -0.955 18.342 1.00 95.25 180 LEU A O 1
ATOM 1252 N N . THR A 1 181 ? -4.749 -1.221 20.556 1.00 96.31 181 THR A N 1
ATOM 1253 C CA . THR A 1 181 ? -3.369 -1.658 20.817 1.00 96.31 181 THR A CA 1
ATOM 1254 C C . THR A 1 181 ? -3.009 -2.918 20.035 1.00 96.31 181 THR A C 1
ATOM 1256 O O . THR A 1 181 ? -1.904 -3.009 19.506 1.00 96.31 181 THR A O 1
ATOM 1259 N N . VAL A 1 182 ? -3.929 -3.885 19.944 1.00 97.44 182 VAL A N 1
ATOM 1260 C CA . VAL A 1 182 ? -3.696 -5.116 19.174 1.00 97.44 182 VAL A CA 1
ATOM 1261 C C . VAL A 1 182 ? -3.542 -4.792 17.694 1.00 97.44 182 VAL A C 1
ATOM 1263 O O . VAL A 1 182 ? -2.541 -5.168 17.100 1.00 97.44 182 VAL A O 1
ATOM 1266 N N . TRP A 1 183 ? -4.466 -4.040 17.098 1.00 97.62 183 TRP A N 1
ATOM 1267 C CA . TRP A 1 183 ? -4.385 -3.740 15.671 1.00 97.62 183 TRP A CA 1
ATOM 1268 C C . TRP A 1 183 ? -3.188 -2.867 15.305 1.00 97.62 183 TRP A C 1
ATOM 1270 O O . TRP A 1 183 ? -2.585 -3.091 14.262 1.00 97.62 183 TRP A O 1
ATOM 1280 N N . GLN A 1 184 ? -2.778 -1.936 16.169 1.00 97.56 184 GLN A N 1
ATOM 1281 C CA . GLN A 1 184 ? -1.534 -1.184 15.981 1.00 97.56 184 GLN A CA 1
ATOM 1282 C C . GLN A 1 184 ? -0.298 -2.091 15.991 1.00 97.56 184 GLN A C 1
ATOM 1284 O O . GLN A 1 184 ? 0.599 -1.908 15.170 1.00 97.56 184 GLN A O 1
ATOM 1289 N N . HIS A 1 185 ? -0.260 -3.081 16.886 1.00 98.25 185 HIS A N 1
ATOM 1290 C CA . HIS A 1 185 ? 0.807 -4.078 16.920 1.00 98.25 185 HIS A CA 1
ATOM 1291 C C . HIS A 1 185 ? 0.823 -4.940 15.650 1.00 98.25 185 HIS A C 1
ATOM 1293 O O . HIS A 1 185 ? 1.867 -5.059 15.012 1.00 98.25 185 HIS A O 1
ATOM 1299 N N . GLU A 1 186 ? -0.325 -5.495 15.250 1.00 98.69 186 GLU A N 1
ATOM 1300 C CA . GLU A 1 186 ? -0.426 -6.352 14.061 1.00 98.69 186 GLU A CA 1
ATOM 1301 C C . GLU A 1 186 ? -0.083 -5.595 12.772 1.00 98.69 186 GLU A C 1
ATOM 1303 O O . GLU A 1 186 ? 0.618 -6.124 11.915 1.00 98.69 186 GLU A O 1
ATOM 1308 N N . LEU A 1 187 ? -0.507 -4.334 12.647 1.00 98.81 187 LEU A N 1
ATOM 1309 C CA . LEU A 1 187 ? -0.142 -3.474 11.520 1.00 98.81 187 LEU A CA 1
ATOM 1310 C C . LEU A 1 187 ? 1.362 -3.172 11.480 1.00 98.81 187 LEU A C 1
ATOM 1312 O O . LEU A 1 187 ? 1.964 -3.202 10.408 1.00 98.81 187 LEU A O 1
ATOM 1316 N N . GLY A 1 188 ? 1.980 -2.920 12.638 1.00 98.75 188 GLY A N 1
ATOM 1317 C CA . GLY A 1 188 ? 3.431 -2.762 12.745 1.00 98.75 188 GLY A CA 1
ATOM 1318 C C . GLY A 1 188 ? 4.185 -4.022 12.312 1.00 98.75 188 GLY A C 1
ATOM 1319 O O . GLY A 1 188 ? 5.130 -3.938 11.529 1.00 98.75 188 GLY A O 1
ATOM 1320 N N . ALA A 1 189 ? 3.731 -5.192 12.767 1.00 98.81 189 ALA A N 1
ATOM 1321 C CA . ALA A 1 189 ? 4.304 -6.482 12.388 1.00 98.81 189 ALA A CA 1
ATOM 1322 C C . ALA A 1 189 ? 4.118 -6.789 10.891 1.00 98.81 189 ALA A C 1
ATOM 1324 O O . ALA A 1 189 ? 5.046 -7.273 10.248 1.00 98.81 189 ALA A O 1
ATOM 1325 N N . ALA A 1 190 ? 2.955 -6.466 10.321 1.00 98.88 190 ALA A N 1
ATOM 1326 C CA . ALA A 1 190 ? 2.685 -6.634 8.896 1.00 98.88 190 ALA A CA 1
ATOM 1327 C C . ALA A 1 190 ? 3.571 -5.729 8.025 1.00 98.88 190 ALA A C 1
ATOM 1329 O O . ALA A 1 190 ? 4.079 -6.187 7.005 1.00 98.88 190 ALA A O 1
ATOM 1330 N N . CYS A 1 191 ? 3.810 -4.480 8.441 1.00 98.88 191 CYS A N 1
ATOM 1331 C CA . CYS A 1 191 ? 4.753 -3.584 7.764 1.00 98.88 191 CYS A CA 1
ATOM 1332 C C . CYS A 1 191 ? 6.193 -4.123 7.823 1.00 98.88 191 CYS A C 1
ATOM 1334 O O . CYS A 1 191 ? 6.898 -4.132 6.817 1.00 98.88 191 CYS A O 1
ATOM 1336 N N . ALA A 1 192 ? 6.621 -4.635 8.983 1.00 98.81 192 ALA A N 1
ATOM 1337 C CA . ALA A 1 192 ? 7.947 -5.234 9.127 1.00 98.81 192 ALA A CA 1
ATOM 1338 C C . ALA A 1 192 ? 8.133 -6.447 8.199 1.00 98.81 192 ALA A C 1
ATOM 1340 O O . ALA A 1 192 ? 9.139 -6.527 7.501 1.00 98.81 192 ALA A O 1
ATOM 1341 N N . ALA A 1 193 ? 7.142 -7.339 8.123 1.00 98.81 193 ALA A N 1
ATOM 1342 C CA . ALA A 1 193 ? 7.174 -8.478 7.206 1.00 98.81 193 ALA A CA 1
ATOM 1343 C C . ALA A 1 193 ? 7.144 -8.052 5.729 1.00 98.81 193 ALA A C 1
ATOM 1345 O O . ALA A 1 193 ? 7.858 -8.619 4.908 1.00 98.81 193 ALA A O 1
ATOM 1346 N N . ALA A 1 194 ? 6.366 -7.021 5.386 1.00 98.81 194 ALA A N 1
ATOM 1347 C CA . ALA A 1 194 ? 6.377 -6.437 4.047 1.00 98.81 194 ALA A CA 1
ATOM 1348 C C . ALA A 1 194 ? 7.768 -5.902 3.667 1.00 98.81 194 ALA A C 1
ATOM 1350 O O . ALA A 1 194 ? 8.237 -6.134 2.553 1.00 98.81 194 ALA A O 1
ATOM 1351 N N . ASN A 1 195 ? 8.457 -5.243 4.604 1.00 98.75 195 ASN A N 1
ATOM 1352 C CA . ASN A 1 195 ? 9.830 -4.791 4.398 1.00 98.75 195 ASN A CA 1
ATOM 1353 C C . ASN A 1 195 ? 10.801 -5.967 4.228 1.00 98.75 195 ASN A C 1
ATOM 1355 O O . ASN A 1 195 ? 11.653 -5.925 3.347 1.00 98.75 195 ASN A O 1
ATOM 1359 N N . GLU A 1 196 ? 10.670 -7.021 5.036 1.00 98.62 196 GLU A N 1
ATOM 1360 C CA . GLU A 1 196 ? 11.489 -8.235 4.913 1.00 98.62 196 GLU A CA 1
ATOM 1361 C C . GLU A 1 196 ? 11.343 -8.894 3.535 1.00 98.62 196 GLU A C 1
ATOM 1363 O O . GLU A 1 196 ? 12.352 -9.280 2.944 1.00 98.62 196 GLU A O 1
ATOM 1368 N N . GLU A 1 197 ? 10.129 -8.965 2.981 1.00 98.56 197 GLU A N 1
ATOM 1369 C CA . GLU A 1 197 ? 9.907 -9.470 1.620 1.00 98.56 197 GLU A CA 1
ATOM 1370 C C . GLU A 1 197 ? 10.549 -8.564 0.560 1.00 98.56 197 GLU A C 1
ATOM 1372 O O . GLU A 1 197 ? 11.260 -9.062 -0.313 1.00 98.56 197 GLU A O 1
ATOM 1377 N N . ALA A 1 198 ? 10.385 -7.239 0.651 1.00 98.06 198 ALA A N 1
ATOM 1378 C CA . ALA A 1 198 ? 11.017 -6.302 -0.288 1.00 98.06 198 ALA A CA 1
ATOM 1379 C C . ALA A 1 198 ? 12.555 -6.430 -0.280 1.00 98.06 198 ALA A C 1
ATOM 1381 O O . ALA A 1 198 ? 13.194 -6.517 -1.332 1.00 98.06 198 ALA A O 1
ATOM 1382 N N . VAL A 1 199 ? 13.153 -6.536 0.910 1.00 98.38 199 VAL A N 1
ATOM 1383 C CA . VAL A 1 199 ? 14.588 -6.804 1.102 1.00 98.38 199 VAL A CA 1
ATOM 1384 C C . VAL A 1 199 ? 14.980 -8.172 0.529 1.00 98.38 199 VAL A C 1
ATOM 1386 O O . VAL A 1 199 ? 15.996 -8.298 -0.156 1.00 98.38 199 VAL A O 1
ATOM 1389 N N . GLY A 1 200 ? 14.160 -9.200 0.754 1.00 98.19 200 GLY A N 1
ATOM 1390 C CA . GLY A 1 200 ? 14.354 -10.542 0.205 1.00 98.19 200 GLY A CA 1
ATOM 1391 C C . GLY A 1 200 ? 14.381 -10.567 -1.324 1.00 98.19 200 GLY A C 1
ATOM 1392 O O . GLY A 1 200 ? 15.216 -11.262 -1.910 1.00 98.19 200 GLY A O 1
ATOM 1393 N N . ILE A 1 201 ? 13.533 -9.769 -1.981 1.00 98.00 201 ILE A N 1
ATOM 1394 C CA . ILE A 1 201 ? 13.554 -9.592 -3.439 1.00 98.00 201 ILE A CA 1
ATOM 1395 C C . ILE A 1 201 ? 14.881 -8.970 -3.893 1.00 98.00 201 ILE A C 1
ATOM 1397 O O . ILE A 1 201 ? 15.498 -9.493 -4.823 1.00 98.00 201 ILE A O 1
ATOM 1401 N N . ALA A 1 202 ? 15.367 -7.918 -3.227 1.00 97.19 202 ALA A N 1
ATOM 1402 C CA . ALA A 1 202 ? 16.660 -7.308 -3.556 1.00 97.19 202 ALA A CA 1
ATOM 1403 C C . ALA A 1 202 ? 17.819 -8.319 -3.449 1.00 97.19 202 ALA A C 1
ATOM 1405 O O . ALA A 1 202 ? 18.624 -8.446 -4.377 1.00 97.19 202 ALA A O 1
ATOM 1406 N N . HIS A 1 203 ? 17.847 -9.120 -2.380 1.00 97.69 203 HIS A N 1
ATOM 1407 C CA . HIS A 1 203 ? 18.830 -10.194 -2.209 1.00 97.69 203 HIS A CA 1
ATOM 1408 C C . HIS A 1 203 ? 18.743 -11.255 -3.313 1.00 97.69 203 HIS A C 1
ATOM 1410 O O . HIS A 1 203 ? 19.766 -11.698 -3.840 1.00 97.69 203 HIS A O 1
ATOM 1416 N N . ALA A 1 204 ? 17.531 -11.657 -3.706 1.00 97.19 204 ALA A N 1
ATOM 1417 C CA . ALA A 1 204 ? 17.320 -12.629 -4.780 1.00 97.19 204 ALA A CA 1
ATOM 1418 C C . ALA A 1 204 ? 17.805 -12.119 -6.151 1.00 97.19 204 ALA A C 1
ATOM 1420 O O . ALA A 1 204 ? 18.176 -12.924 -7.009 1.00 97.19 204 ALA A O 1
ATOM 1421 N N . LEU A 1 205 ? 17.837 -10.799 -6.345 1.00 95.94 205 LEU A N 1
ATOM 1422 C CA . LEU A 1 205 ? 18.383 -10.137 -7.534 1.00 95.94 205 LEU A CA 1
ATOM 1423 C C . LEU A 1 205 ? 19.894 -9.860 -7.443 1.00 95.94 205 LEU A C 1
ATOM 1425 O O . LEU A 1 205 ? 20.477 -9.353 -8.400 1.00 95.94 205 LEU A O 1
ATOM 1429 N N . GLY A 1 206 ? 20.544 -10.234 -6.338 1.00 96.69 206 GLY A N 1
ATOM 1430 C CA . GLY A 1 206 ? 21.984 -10.067 -6.147 1.00 96.69 206 GLY A CA 1
ATOM 1431 C C . GLY A 1 206 ? 22.394 -8.678 -5.663 1.00 96.69 206 GLY A C 1
ATOM 1432 O O . GLY A 1 206 ? 23.455 -8.206 -6.067 1.00 96.69 206 GLY A O 1
ATOM 1433 N N . ASP A 1 207 ? 21.574 -8.049 -4.818 1.00 95.50 207 ASP A N 1
ATOM 1434 C CA . ASP A 1 207 ? 21.849 -6.760 -4.167 1.00 95.50 207 ASP A CA 1
ATOM 1435 C C . ASP A 1 207 ? 22.202 -5.641 -5.164 1.00 95.50 207 ASP A C 1
ATOM 1437 O O . ASP A 1 207 ? 23.317 -5.103 -5.142 1.00 95.50 207 ASP A O 1
ATOM 1441 N N . PRO A 1 208 ? 21.281 -5.297 -6.085 1.00 94.88 208 PRO A N 1
ATOM 1442 C CA . PRO A 1 208 ? 21.533 -4.236 -7.048 1.00 94.88 208 PRO A CA 1
ATOM 1443 C C . PRO A 1 208 ? 21.736 -2.883 -6.337 1.00 94.88 208 PRO A C 1
ATOM 1445 O O . PRO A 1 208 ? 21.221 -2.671 -5.239 1.00 94.88 208 PRO A O 1
ATOM 1448 N N . PRO A 1 209 ? 22.479 -1.947 -6.957 1.00 93.12 209 PRO A N 1
ATOM 1449 C CA . PRO A 1 209 ? 22.788 -0.649 -6.350 1.00 93.12 209 PRO A CA 1
ATOM 1450 C C . PRO A 1 209 ? 21.546 0.218 -6.101 1.00 93.12 209 PRO A C 1
ATOM 1452 O O . PRO A 1 209 ? 21.563 1.040 -5.192 1.00 93.12 209 PRO A O 1
ATOM 1455 N N . GLU A 1 210 ? 20.497 0.026 -6.902 1.00 93.19 210 GLU A N 1
ATOM 1456 C CA . GLU A 1 210 ? 19.165 0.609 -6.726 1.00 93.19 210 GLU A CA 1
ATOM 1457 C C . GLU A 1 210 ? 18.206 -0.554 -6.426 1.00 93.19 210 GLU A C 1
ATOM 1459 O O . GLU A 1 210 ? 17.669 -1.159 -7.359 1.00 93.19 210 GLU A O 1
ATOM 1464 N N . PRO A 1 211 ? 18.091 -0.978 -5.153 1.00 96.25 211 PRO A N 1
ATOM 1465 C CA . PRO A 1 211 ? 17.285 -2.134 -4.792 1.00 96.25 211 PRO A CA 1
ATOM 1466 C C . PRO A 1 211 ? 15.787 -1.873 -4.999 1.00 96.25 211 PRO A C 1
ATOM 1468 O O . PRO A 1 211 ? 15.323 -0.761 -4.736 1.00 96.25 211 PRO A O 1
ATOM 1471 N N . PRO A 1 212 ? 15.015 -2.899 -5.415 1.00 97.12 212 PRO A N 1
ATOM 1472 C CA . PRO A 1 212 ? 13.560 -2.832 -5.441 1.00 97.12 212 PRO A CA 1
ATOM 1473 C C . PRO A 1 212 ? 13.006 -2.322 -4.114 1.00 97.12 212 PRO A C 1
ATOM 1475 O O . PRO A 1 212 ? 13.377 -2.806 -3.039 1.00 97.12 212 PRO A O 1
ATOM 1478 N N . SER A 1 213 ? 12.106 -1.355 -4.200 1.00 97.62 213 SER A N 1
ATOM 1479 C CA . SER A 1 213 ? 11.520 -0.691 -3.041 1.00 97.62 213 SER A CA 1
ATOM 1480 C C . SER A 1 213 ? 10.074 -0.320 -3.319 1.00 97.62 213 SER A C 1
ATOM 1482 O O . SER A 1 213 ? 9.635 -0.256 -4.468 1.00 97.62 213 SER A O 1
ATOM 1484 N N . CYS A 1 214 ? 9.301 -0.114 -2.260 1.00 98.50 214 CYS A N 1
ATOM 1485 C CA . CYS A 1 214 ? 7.911 0.293 -2.400 1.00 98.50 214 CYS A CA 1
ATOM 1486 C C . CYS A 1 214 ? 7.416 1.098 -1.204 1.00 98.50 214 CYS A C 1
ATOM 1488 O O . CYS A 1 214 ? 7.969 1.031 -0.105 1.00 98.50 214 CYS A O 1
ATOM 1490 N N . THR A 1 215 ? 6.346 1.851 -1.411 1.00 98.62 215 THR A N 1
ATOM 1491 C CA . THR A 1 215 ? 5.533 2.399 -0.330 1.00 98.62 215 THR A CA 1
ATOM 1492 C C . THR A 1 215 ? 4.733 1.289 0.357 1.00 98.62 215 THR A C 1
ATOM 1494 O O . THR A 1 215 ? 4.680 0.134 -0.075 1.00 98.62 215 THR A O 1
ATOM 1497 N N . PHE A 1 216 ? 4.050 1.657 1.432 1.00 98.81 216 PHE A N 1
ATOM 1498 C CA . PHE A 1 216 ? 3.140 0.787 2.148 1.00 98.81 216 PHE A CA 1
ATOM 1499 C C . PHE A 1 216 ? 1.980 1.590 2.715 1.00 98.81 216 PHE A C 1
ATOM 1501 O O . PHE A 1 216 ? 2.185 2.580 3.414 1.00 98.81 216 PHE A O 1
ATOM 1508 N N . VAL A 1 217 ? 0.758 1.125 2.492 1.00 98.88 217 VAL A N 1
ATOM 1509 C CA . VAL A 1 217 ? -0.401 1.498 3.298 1.00 98.88 217 VAL A CA 1
ATOM 1510 C C . VAL A 1 217 ? -1.270 0.268 3.520 1.00 98.88 217 VAL A C 1
ATOM 1512 O O . VAL A 1 217 ? -1.625 -0.440 2.582 1.00 98.88 217 VAL A O 1
ATOM 1515 N N . ALA A 1 218 ? -1.613 0.003 4.776 1.00 98.88 218 ALA A N 1
ATOM 1516 C CA . ALA A 1 218 ? -2.484 -1.095 5.166 1.00 98.88 218 ALA A CA 1
ATOM 1517 C C . ALA A 1 218 ? -3.597 -0.590 6.078 1.00 98.88 218 ALA A C 1
ATOM 1519 O O . ALA A 1 218 ? -3.350 0.194 6.994 1.00 98.88 218 ALA A O 1
ATOM 1520 N N . ALA A 1 219 ? -4.815 -1.073 5.856 1.00 98.62 219 ALA A N 1
ATOM 1521 C CA . ALA A 1 219 ? -5.979 -0.787 6.676 1.00 98.62 219 ALA A CA 1
ATOM 1522 C C . ALA A 1 219 ? -6.630 -2.087 7.152 1.00 98.62 219 ALA A C 1
ATOM 1524 O O . ALA A 1 219 ? -6.906 -2.982 6.354 1.00 98.62 219 ALA A O 1
ATOM 1525 N N . VAL A 1 220 ? -6.918 -2.160 8.450 1.00 98.31 220 VAL A N 1
ATOM 1526 C CA . VAL A 1 220 ? -7.814 -3.149 9.050 1.00 98.31 220 VAL A CA 1
ATOM 1527 C C . VAL A 1 220 ? -9.134 -2.458 9.358 1.00 98.31 220 VAL A C 1
ATOM 1529 O O . VAL A 1 220 ? -9.185 -1.504 10.138 1.00 98.31 220 VAL A O 1
ATOM 1532 N N . VAL A 1 221 ? -10.201 -2.953 8.744 1.00 97.19 221 VAL A N 1
ATOM 1533 C CA . VAL A 1 221 ? -11.576 -2.502 8.949 1.00 97.19 221 VAL A CA 1
ATOM 1534 C C . VAL A 1 221 ? -12.293 -3.546 9.794 1.00 97.19 221 VAL A C 1
ATOM 1536 O O . VAL A 1 221 ? -12.245 -4.735 9.499 1.00 97.19 221 VAL A O 1
ATOM 1539 N N . THR A 1 222 ? -12.947 -3.088 10.852 1.00 94.81 222 THR A N 1
ATOM 1540 C CA . THR A 1 222 ? -13.831 -3.870 11.733 1.00 94.81 222 THR A CA 1
ATOM 1541 C C . THR A 1 222 ? -15.168 -3.149 11.844 1.00 94.81 222 THR A C 1
ATOM 1543 O O . THR A 1 222 ? -15.284 -2.027 11.353 1.00 94.81 222 THR A O 1
ATOM 1546 N N . ASP A 1 223 ? -16.168 -3.736 12.494 1.00 90.00 223 ASP A N 1
ATOM 1547 C CA . ASP A 1 223 ? -17.487 -3.125 12.696 1.00 90.00 223 ASP A CA 1
ATOM 1548 C C . ASP A 1 223 ? -17.418 -1.746 13.373 1.00 90.00 223 ASP A C 1
ATOM 1550 O O . ASP A 1 223 ? -18.159 -0.843 12.990 1.00 90.00 223 ASP A O 1
ATOM 1554 N N . ASP A 1 224 ? -16.492 -1.549 14.314 1.00 90.44 224 ASP A N 1
ATOM 1555 C CA . ASP A 1 224 ? -16.441 -0.348 15.152 1.00 90.44 224 ASP A CA 1
ATOM 1556 C C . ASP A 1 224 ? -15.221 0.561 14.932 1.00 90.44 224 ASP A C 1
ATOM 1558 O O . ASP A 1 224 ? -15.185 1.678 15.455 1.00 90.44 224 ASP A O 1
ATOM 1562 N N . GLN A 1 225 ? -14.215 0.127 14.168 1.00 93.69 225 GLN A N 1
ATOM 1563 C CA . GLN A 1 225 ? -13.013 0.930 13.921 1.00 93.69 225 GLN A CA 1
ATOM 1564 C C . GLN A 1 225 ? -12.313 0.633 12.592 1.00 93.69 225 GLN A C 1
ATOM 1566 O O . GLN A 1 225 ? -12.423 -0.456 12.022 1.00 93.69 225 GLN A O 1
ATOM 1571 N N . VAL A 1 226 ? -11.540 1.620 12.138 1.00 96.31 226 VAL A N 1
ATOM 1572 C CA . VAL A 1 226 ? -10.552 1.503 11.061 1.00 96.31 226 VAL A CA 1
ATOM 1573 C C . VAL A 1 226 ? -9.177 1.825 11.636 1.00 96.31 226 VAL A C 1
ATOM 1575 O O . VAL A 1 226 ? -8.961 2.923 12.154 1.00 96.31 226 VAL A O 1
ATOM 1578 N N . SER A 1 227 ? -8.247 0.880 11.543 1.00 98.00 227 SER A N 1
ATOM 1579 C CA . SER A 1 227 ? -6.845 1.047 11.935 1.00 98.00 227 SER A CA 1
ATOM 1580 C C . SER A 1 227 ? -5.968 1.036 10.687 1.00 98.00 227 SER A C 1
ATOM 1582 O O . SER A 1 227 ? -6.083 0.125 9.876 1.00 98.00 227 SER A O 1
ATOM 1584 N N . VAL A 1 228 ? -5.106 2.039 10.530 1.00 98.69 228 VAL A N 1
ATOM 1585 C CA . VAL A 1 228 ? -4.259 2.244 9.348 1.00 98.69 228 VAL A CA 1
ATOM 1586 C C . VAL A 1 228 ? -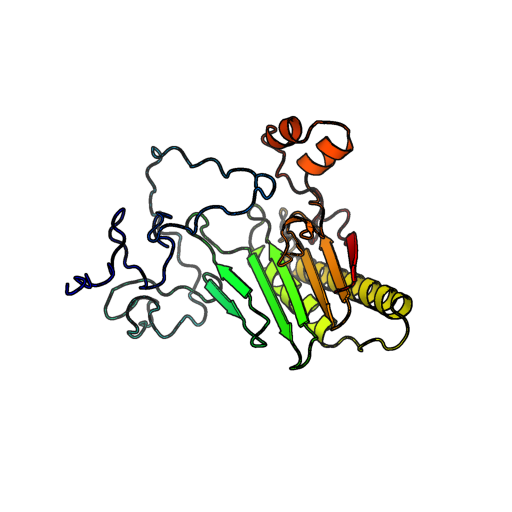2.794 2.334 9.759 1.00 98.69 228 VAL A C 1
ATOM 1588 O O . VAL A 1 228 ? -2.475 2.999 10.748 1.00 98.69 228 VAL A O 1
ATOM 1591 N N . ALA A 1 229 ? -1.921 1.702 8.978 1.00 98.81 229 ALA A N 1
ATOM 1592 C CA . ALA A 1 229 ? -0.479 1.915 8.982 1.00 98.81 229 ALA A CA 1
ATOM 1593 C C . ALA A 1 229 ? -0.005 2.393 7.613 1.00 98.81 229 ALA A C 1
ATOM 1595 O O . ALA A 1 229 ? -0.516 1.908 6.605 1.00 98.81 229 ALA A O 1
ATOM 1596 N N . TRP A 1 230 ? 0.982 3.286 7.565 1.00 98.81 230 TRP A N 1
ATOM 1597 C CA . TRP A 1 230 ? 1.594 3.694 6.299 1.00 98.81 230 TRP A CA 1
ATOM 1598 C C . TRP A 1 230 ? 3.091 4.000 6.421 1.00 98.81 230 TRP A C 1
ATOM 1600 O O . TRP A 1 230 ? 3.573 4.432 7.468 1.00 98.81 230 TRP A O 1
ATOM 1610 N N . CYS A 1 231 ? 3.817 3.779 5.328 1.00 98.56 231 CYS A N 1
ATOM 1611 C CA . CYS A 1 231 ? 5.199 4.180 5.109 1.00 98.56 231 CYS A CA 1
ATOM 1612 C C . CYS A 1 231 ? 5.358 4.620 3.646 1.00 98.56 231 CYS A C 1
ATOM 1614 O O . CYS A 1 231 ? 5.273 3.799 2.737 1.00 98.56 231 CYS A O 1
ATOM 1616 N N . GLY A 1 232 ? 5.547 5.917 3.423 1.00 97.75 232 GLY A N 1
ATOM 1617 C CA . GLY A 1 232 ? 5.655 6.513 2.095 1.00 97.75 232 GLY A CA 1
ATOM 1618 C C . GLY A 1 232 ? 4.552 7.530 1.863 1.00 97.75 232 GLY A C 1
ATOM 1619 O O . GLY A 1 232 ? 3.992 8.080 2.813 1.00 97.75 232 GLY A O 1
ATOM 1620 N N . ASP A 1 233 ? 4.255 7.792 0.603 1.00 96.94 233 ASP A N 1
ATOM 1621 C CA . ASP A 1 233 ? 3.292 8.793 0.140 1.00 96.94 233 ASP A CA 1
ATOM 1622 C C . ASP A 1 233 ? 2.018 8.184 -0.467 1.00 96.94 233 ASP A C 1
ATOM 1624 O O . ASP A 1 233 ? 1.122 8.908 -0.897 1.00 96.94 233 ASP A O 1
ATOM 1628 N N . SER A 1 234 ? 1.871 6.857 -0.421 1.00 97.88 234 SER A N 1
ATOM 1629 C CA . SER A 1 234 ? 0.570 6.208 -0.595 1.00 97.88 234 SER A CA 1
ATOM 1630 C C . SER A 1 234 ? -0.389 6.593 0.533 1.00 97.88 234 SER A C 1
ATOM 1632 O O . SER A 1 234 ? 0.002 6.736 1.696 1.00 97.88 234 SER A O 1
ATOM 1634 N N . ARG A 1 235 ? -1.672 6.771 0.195 1.00 98.19 235 ARG A N 1
ATOM 1635 C CA . ARG A 1 235 ? -2.627 7.455 1.075 1.00 98.19 235 ARG A CA 1
ATOM 1636 C C . ARG A 1 235 ? -3.832 6.617 1.467 1.00 98.19 235 ARG A C 1
ATOM 1638 O O . ARG A 1 235 ? -4.357 5.841 0.676 1.00 98.19 235 ARG A O 1
ATOM 1645 N N . ALA A 1 236 ? -4.328 6.866 2.675 1.00 98.25 236 ALA A N 1
ATOM 1646 C CA . ALA A 1 236 ? -5.609 6.363 3.156 1.00 98.25 236 ALA A CA 1
ATOM 1647 C C . ALA A 1 236 ? -6.533 7.524 3.532 1.00 98.25 236 ALA A C 1
ATOM 1649 O O . ALA A 1 236 ? -6.116 8.485 4.183 1.00 98.25 236 ALA A O 1
ATOM 1650 N N . TYR A 1 237 ? -7.811 7.398 3.185 1.00 97.38 237 TYR A N 1
ATOM 1651 C CA . TYR A 1 237 ? -8.842 8.388 3.478 1.00 97.38 237 TYR A CA 1
ATOM 1652 C C . TYR A 1 237 ? -10.073 7.714 4.077 1.00 97.38 237 TYR A C 1
ATOM 1654 O O . TYR A 1 237 ? -10.440 6.606 3.690 1.00 97.38 237 TYR A O 1
ATOM 1662 N N . TRP A 1 238 ? -10.738 8.413 4.991 1.00 95.06 238 TRP A N 1
ATOM 1663 C CA . TRP A 1 238 ? -12.127 8.149 5.337 1.00 95.06 238 TRP A CA 1
ATOM 1664 C C . TRP A 1 238 ? -13.005 9.125 4.563 1.00 95.06 238 TRP A C 1
ATOM 1666 O O . TRP A 1 238 ? -12.886 10.338 4.746 1.00 95.06 238 TRP A O 1
ATOM 1676 N N . VAL A 1 239 ? -13.875 8.598 3.705 1.00 94.88 239 VAL A N 1
ATOM 1677 C CA . VAL A 1 239 ? -14.837 9.391 2.935 1.00 94.88 239 VAL A CA 1
ATOM 1678 C C . VAL A 1 239 ? -16.223 9.111 3.500 1.00 94.88 239 VAL A C 1
ATOM 1680 O O . VAL A 1 239 ? -16.731 7.999 3.384 1.00 94.88 239 VAL A O 1
ATOM 1683 N N . ALA A 1 240 ? -16.802 10.105 4.166 1.00 91.38 240 ALA A N 1
ATOM 1684 C CA . ALA A 1 240 ? -18.129 10.022 4.764 1.00 91.38 240 ALA A CA 1
ATOM 1685 C C . ALA A 1 240 ? -19.201 10.569 3.810 1.00 91.38 240 ALA A C 1
ATOM 1687 O O . ALA A 1 240 ? -18.903 11.401 2.955 1.00 91.38 240 ALA A O 1
ATOM 1688 N N . ASP A 1 241 ? -20.462 10.180 4.028 1.00 90.31 241 ASP A N 1
ATOM 1689 C CA . ASP A 1 241 ? -21.614 10.736 3.296 1.00 90.31 241 ASP A CA 1
ATOM 1690 C C . ASP A 1 241 ? -21.695 12.267 3.416 1.00 90.31 241 ASP A C 1
ATOM 1692 O O . ASP A 1 241 ? -22.076 12.967 2.479 1.00 90.31 241 ASP A O 1
ATOM 1696 N N . ASP A 1 242 ? -21.320 12.791 4.585 1.00 90.44 242 ASP A N 1
ATOM 1697 C CA . ASP A 1 242 ? -21.088 14.214 4.789 1.00 90.44 242 ASP A CA 1
ATOM 1698 C C . ASP A 1 242 ? -19.614 14.529 4.516 1.00 90.44 242 ASP A C 1
ATOM 1700 O O . ASP A 1 242 ? -18.728 14.140 5.284 1.00 90.44 242 ASP A O 1
ATOM 1704 N N . ALA A 1 243 ? -19.352 15.281 3.446 1.00 89.12 243 ALA A N 1
ATOM 1705 C CA . ALA A 1 243 ? -18.008 15.700 3.065 1.00 89.12 243 ALA A CA 1
ATOM 1706 C C . ALA A 1 243 ? -17.258 16.406 4.211 1.00 89.12 243 ALA A C 1
ATOM 1708 O O . ALA A 1 243 ? -16.045 16.243 4.327 1.00 89.12 243 ALA A O 1
ATOM 1709 N N . ALA A 1 244 ? -17.958 17.115 5.108 1.00 90.94 244 ALA A N 1
ATOM 1710 C CA . ALA A 1 244 ? -17.345 17.780 6.261 1.00 90.94 244 ALA A CA 1
ATOM 1711 C C . ALA A 1 244 ? -16.772 16.804 7.307 1.00 90.94 244 ALA A C 1
ATOM 1713 O O . ALA A 1 244 ? -15.962 17.204 8.143 1.00 90.94 244 ALA A O 1
ATOM 1714 N N . ARG A 1 245 ? -17.181 15.530 7.266 1.00 89.00 245 ARG A N 1
ATOM 1715 C CA . ARG A 1 245 ? -16.683 14.445 8.128 1.00 89.00 245 ARG A CA 1
ATOM 1716 C C . ARG A 1 245 ? -15.614 13.583 7.449 1.00 89.00 245 ARG A C 1
ATOM 1718 O O . ARG A 1 245 ? -15.083 12.674 8.085 1.00 89.00 245 ARG A O 1
ATOM 1725 N N . SER A 1 246 ? -15.296 13.843 6.180 1.00 93.88 246 SER A N 1
ATOM 1726 C CA . SER A 1 246 ? -14.225 13.138 5.470 1.00 93.88 246 SER A CA 1
ATOM 1727 C C . SER A 1 246 ? -12.854 13.615 5.946 1.00 93.88 246 SER A C 1
ATOM 1729 O O . SER A 1 246 ? -12.664 14.794 6.243 1.00 93.88 246 SER A O 1
ATOM 1731 N N . THR A 1 247 ? -11.884 12.709 6.038 1.00 94.94 247 THR A N 1
ATOM 1732 C CA . THR A 1 247 ? -10.552 13.038 6.557 1.00 94.94 247 THR A CA 1
ATOM 1733 C C . THR A 1 247 ? -9.460 12.147 5.974 1.00 94.94 247 THR A C 1
ATOM 1735 O O . THR A 1 247 ? -9.673 10.960 5.719 1.00 94.94 247 THR A O 1
ATOM 1738 N N . ALA A 1 248 ? -8.267 12.714 5.785 1.00 96.12 248 ALA A N 1
ATOM 1739 C CA . ALA A 1 248 ? -7.069 11.940 5.487 1.00 96.12 248 ALA A CA 1
ATOM 1740 C C . ALA A 1 248 ? -6.630 11.175 6.741 1.00 96.12 248 ALA A C 1
ATOM 1742 O O . ALA A 1 248 ? -6.536 11.740 7.836 1.00 96.12 248 ALA A O 1
ATOM 1743 N N . LEU A 1 249 ? -6.362 9.882 6.592 1.00 97.12 249 LEU A N 1
ATOM 1744 C CA . LEU A 1 249 ? -5.895 9.016 7.674 1.00 97.12 249 LEU A CA 1
ATOM 1745 C C . LEU A 1 249 ? -4.367 8.907 7.714 1.00 97.12 249 LEU A C 1
ATOM 1747 O O . LEU A 1 249 ? -3.826 8.633 8.783 1.00 97.12 249 LEU A O 1
ATOM 1751 N N . SER A 1 250 ? -3.695 9.178 6.598 1.00 97.88 250 SER A N 1
ATOM 1752 C CA . SER A 1 250 ? -2.237 9.216 6.471 1.00 97.88 250 SER A CA 1
ATOM 1753 C C . SER A 1 250 ? -1.722 10.637 6.223 1.00 97.88 250 SER A C 1
ATOM 1755 O O . SER A 1 250 ? -2.481 11.546 5.872 1.00 97.88 250 SER A O 1
ATOM 1757 N N . ILE A 1 251 ? -0.419 10.822 6.418 1.00 97.25 251 ILE A N 1
ATOM 1758 C CA . ILE A 1 251 ? 0.331 12.022 6.040 1.00 97.25 251 ILE A CA 1
ATOM 1759 C C . ILE A 1 251 ? 1.550 11.543 5.252 1.00 97.25 251 ILE A C 1
ATOM 1761 O O . ILE A 1 251 ? 2.313 10.733 5.770 1.00 97.25 251 ILE A O 1
ATOM 1765 N N . ASP A 1 252 ? 1.719 12.015 4.019 1.00 97.31 252 ASP A N 1
ATOM 1766 C CA . ASP A 1 252 ? 2.782 11.540 3.129 1.00 97.31 252 ASP A CA 1
ATOM 1767 C C . ASP A 1 252 ? 4.170 11.726 3.744 1.00 97.31 252 ASP A C 1
ATOM 1769 O O . ASP A 1 252 ? 4.508 12.819 4.206 1.00 97.31 252 ASP A O 1
ATOM 1773 N N . HIS A 1 253 ? 5.010 10.700 3.659 1.00 97.38 253 HIS A N 1
ATOM 1774 C CA . HIS A 1 253 ? 6.444 10.829 3.901 1.00 97.38 253 HIS A CA 1
ATOM 1775 C C . HIS A 1 253 ? 7.128 11.358 2.638 1.00 97.38 253 HIS A C 1
ATOM 1777 O O . HIS A 1 253 ? 7.732 10.601 1.879 1.00 97.38 253 HIS A O 1
ATOM 1783 N N . SER A 1 254 ? 6.975 12.658 2.396 1.00 96.25 254 SER A N 1
ATOM 1784 C CA . SER A 1 254 ? 7.532 13.353 1.240 1.00 96.25 254 SER A CA 1
ATOM 1785 C C . SER A 1 254 ? 8.208 14.659 1.641 1.00 96.25 254 SER A C 1
ATOM 1787 O O . SER A 1 254 ? 7.889 15.269 2.667 1.00 96.25 254 SER A O 1
ATOM 1789 N N . LEU A 1 255 ? 9.119 15.133 0.795 1.00 96.44 255 LEU A N 1
ATOM 1790 C CA . LEU A 1 255 ? 9.835 16.382 1.024 1.00 96.44 255 LEU A CA 1
ATOM 1791 C C . LEU A 1 255 ? 8.877 17.582 1.114 1.00 96.44 255 LEU A C 1
ATOM 1793 O O . LEU A 1 255 ? 9.103 18.486 1.915 1.00 96.44 255 LEU A O 1
ATOM 1797 N N . GLY A 1 256 ? 7.768 17.573 0.367 1.00 96.56 256 GLY A N 1
ATOM 1798 C CA . GLY A 1 256 ? 6.719 18.587 0.488 1.00 96.56 256 GLY A CA 1
ATOM 1799 C C . GLY A 1 256 ? 6.068 18.599 1.876 1.00 96.56 256 GLY A C 1
ATOM 1800 O O . GLY A 1 256 ? 5.892 19.668 2.466 1.00 96.56 256 GLY A O 1
ATOM 1801 N N . THR A 1 257 ? 5.769 17.428 2.448 1.00 96.12 257 THR A N 1
ATOM 1802 C CA . THR A 1 257 ? 5.280 17.334 3.835 1.00 96.12 257 THR A CA 1
ATOM 1803 C C . THR A 1 257 ? 6.314 17.865 4.823 1.00 96.12 257 THR A C 1
ATOM 1805 O O . THR A 1 257 ? 5.962 18.625 5.728 1.00 96.12 257 THR A O 1
ATOM 1808 N N . GLU A 1 258 ? 7.590 17.518 4.652 1.00 95.88 258 GLU A N 1
ATOM 1809 C CA . GLU A 1 258 ? 8.669 17.995 5.524 1.00 95.88 258 GLU A CA 1
ATOM 1810 C C . GLU A 1 258 ? 8.851 19.517 5.443 1.00 95.88 258 GLU A C 1
ATOM 1812 O O . GLU A 1 258 ? 9.028 20.175 6.469 1.00 95.88 258 GLU A O 1
ATOM 1817 N N . MET A 1 259 ? 8.731 20.103 4.250 1.00 96.94 259 MET A N 1
ATOM 1818 C CA . MET A 1 259 ? 8.737 21.555 4.041 1.00 96.94 259 MET A CA 1
ATOM 1819 C C . MET A 1 259 ? 7.596 22.244 4.797 1.00 96.94 259 MET A C 1
ATOM 1821 O O . MET A 1 259 ? 7.824 23.246 5.481 1.00 96.94 259 MET A O 1
ATOM 1825 N N . ILE A 1 260 ? 6.377 21.700 4.718 1.00 96.69 260 ILE A N 1
ATOM 1826 C CA . ILE A 1 260 ? 5.220 22.221 5.462 1.00 96.69 260 ILE A CA 1
ATOM 1827 C C . ILE A 1 260 ? 5.464 22.099 6.969 1.00 96.69 260 ILE A C 1
ATOM 1829 O O . ILE A 1 260 ? 5.241 23.056 7.713 1.00 96.69 260 ILE A O 1
ATOM 1833 N N . ALA A 1 261 ? 5.978 20.957 7.431 1.00 94.00 261 ALA A N 1
ATOM 1834 C CA . ALA A 1 261 ? 6.327 20.747 8.835 1.00 94.00 261 ALA A CA 1
ATOM 1835 C C . ALA A 1 261 ? 7.421 21.720 9.320 1.00 94.00 261 ALA A C 1
ATOM 1837 O O . ALA A 1 261 ? 7.398 22.149 10.475 1.00 94.00 261 ALA A O 1
ATOM 1838 N N . ALA A 1 262 ? 8.336 22.126 8.435 1.00 95.88 262 ALA A N 1
ATOM 1839 C CA . ALA A 1 262 ? 9.356 23.144 8.684 1.00 95.88 262 ALA A CA 1
ATOM 1840 C C . ALA A 1 262 ? 8.825 24.594 8.626 1.00 95.88 262 ALA A C 1
ATOM 1842 O O . ALA A 1 262 ? 9.574 25.533 8.908 1.00 95.88 262 ALA A O 1
ATOM 1843 N N . GLY A 1 263 ? 7.541 24.791 8.309 1.00 96.00 263 GLY A N 1
ATOM 1844 C CA . GLY A 1 263 ? 6.850 26.079 8.379 1.00 96.00 263 GLY A CA 1
ATOM 1845 C C . GLY A 1 263 ? 6.621 26.778 7.039 1.00 96.00 263 GLY A C 1
ATOM 1846 O O . GLY A 1 263 ? 6.209 27.940 7.046 1.00 96.00 263 GLY A O 1
ATOM 1847 N N . LEU A 1 264 ? 6.869 26.117 5.903 1.00 96.38 264 LEU A N 1
ATOM 1848 C CA . LEU A 1 264 ? 6.424 26.632 4.605 1.00 96.38 264 LEU A CA 1
ATOM 1849 C C . LEU A 1 264 ? 4.900 26.534 4.496 1.00 96.38 264 LEU A C 1
ATOM 1851 O O . LEU A 1 264 ? 4.267 25.651 5.081 1.00 96.38 264 LEU A O 1
ATOM 1855 N N . SER A 1 265 ? 4.300 27.442 3.724 1.00 96.69 265 SER A N 1
ATOM 1856 C CA . SER A 1 265 ? 2.896 27.277 3.358 1.00 96.69 265 SER A CA 1
ATOM 1857 C C . SER A 1 265 ? 2.736 26.076 2.425 1.00 96.69 265 SER A C 1
ATOM 1859 O O . SER A 1 265 ? 3.674 25.679 1.728 1.00 96.69 265 SER A O 1
ATOM 1861 N N . ARG A 1 266 ? 1.529 25.507 2.390 1.00 92.38 266 ARG A N 1
ATOM 1862 C CA . ARG A 1 266 ? 1.199 24.405 1.482 1.00 92.38 266 ARG A CA 1
ATOM 1863 C C . ARG A 1 266 ? 1.486 24.779 0.030 1.00 92.38 266 ARG A C 1
ATOM 1865 O O . ARG A 1 266 ? 2.136 24.022 -0.675 1.00 92.38 266 ARG A O 1
ATOM 1872 N N . GLU A 1 267 ? 1.084 25.979 -0.370 1.00 95.69 267 GLU A N 1
ATOM 1873 C CA . GLU A 1 267 ? 1.261 26.483 -1.732 1.00 95.69 267 GLU A CA 1
ATOM 1874 C C . GLU A 1 267 ? 2.745 26.614 -2.097 1.00 95.69 267 GLU A C 1
ATOM 1876 O O . GLU A 1 267 ? 3.131 26.369 -3.236 1.00 95.69 267 GLU A O 1
ATOM 1881 N N . GLN A 1 268 ? 3.593 26.996 -1.135 1.00 95.44 268 GLN A N 1
ATOM 1882 C CA . GLN A 1 268 ? 5.039 27.074 -1.344 1.00 95.44 268 GLN A CA 1
ATOM 1883 C C . GLN A 1 268 ? 5.670 25.691 -1.486 1.00 95.44 268 GLN A C 1
ATOM 1885 O O . GLN A 1 268 ? 6.521 25.513 -2.351 1.00 95.44 268 GLN A O 1
ATOM 1890 N N . ALA A 1 269 ? 5.265 24.736 -0.648 1.00 94.44 269 ALA A N 1
ATOM 1891 C CA . ALA A 1 269 ? 5.765 23.370 -0.717 1.00 94.44 269 ALA A CA 1
ATOM 1892 C C . ALA A 1 269 ? 5.334 22.681 -2.019 1.00 94.44 269 ALA A C 1
ATOM 1894 O O . ALA A 1 269 ? 6.162 22.080 -2.688 1.00 94.44 269 ALA A O 1
ATOM 1895 N N . GLU A 1 270 ? 4.070 22.818 -2.424 1.00 92.19 270 GLU A N 1
ATOM 1896 C CA . GLU A 1 270 ? 3.530 22.218 -3.654 1.00 92.19 270 GLU A CA 1
ATOM 1897 C C . GLU A 1 270 ? 4.131 22.828 -4.932 1.00 92.19 270 GLU A C 1
ATOM 1899 O O . GLU A 1 270 ? 4.204 22.155 -5.958 1.00 92.19 270 GLU A O 1
ATOM 1904 N N . ALA A 1 271 ? 4.606 24.077 -4.878 1.00 94.94 271 ALA A N 1
ATOM 1905 C CA . ALA A 1 271 ? 5.308 24.713 -5.991 1.00 94.94 271 ALA A CA 1
ATOM 1906 C C . ALA A 1 271 ? 6.762 24.233 -6.167 1.00 94.94 271 ALA A C 1
ATOM 1908 O O . ALA A 1 271 ? 7.374 24.525 -7.200 1.00 94.94 271 ALA A O 1
ATOM 1909 N N . ASP A 1 272 ? 7.340 23.538 -5.182 1.00 95.12 272 ASP A N 1
ATOM 1910 C CA . ASP A 1 272 ? 8.694 23.003 -5.289 1.00 95.12 272 ASP A CA 1
ATOM 1911 C C . ASP A 1 272 ? 8.709 21.761 -6.207 1.00 95.12 272 ASP A C 1
ATOM 1913 O O . ASP A 1 272 ? 7.954 20.818 -5.966 1.00 95.12 272 ASP A O 1
ATOM 1917 N N . PRO A 1 273 ? 9.578 21.695 -7.237 1.00 95.31 273 PRO A N 1
ATOM 1918 C CA . PRO A 1 273 ? 9.660 20.537 -8.136 1.00 95.31 273 PRO A CA 1
ATOM 1919 C C . PRO A 1 273 ? 9.981 19.210 -7.439 1.00 95.31 273 PRO A C 1
ATOM 1921 O O . PRO A 1 273 ? 9.769 18.145 -8.013 1.00 95.31 273 PRO A O 1
ATOM 1924 N N . THR A 1 274 ? 10.536 19.267 -6.229 1.00 94.81 274 THR A N 1
ATOM 1925 C CA . THR A 1 274 ? 10.929 18.105 -5.432 1.00 94.81 274 THR A CA 1
ATOM 1926 C C . THR A 1 274 ? 9.884 17.720 -4.387 1.00 94.81 274 THR A C 1
ATOM 1928 O O . THR A 1 274 ? 10.121 16.780 -3.632 1.00 94.81 274 THR A O 1
ATOM 1931 N N . CYS A 1 275 ? 8.721 18.380 -4.346 1.00 94.50 275 CYS A N 1
ATOM 1932 C CA . CYS A 1 275 ? 7.702 18.164 -3.314 1.00 94.50 275 CYS A CA 1
ATOM 1933 C C . CYS A 1 275 ? 7.209 16.710 -3.228 1.00 94.50 275 CYS A C 1
ATOM 1935 O O . CYS A 1 275 ? 6.913 16.227 -2.137 1.00 94.50 275 CYS A O 1
ATOM 1937 N N . HIS A 1 276 ? 7.204 16.000 -4.359 1.00 90.56 276 HIS A N 1
ATOM 1938 C CA . HIS A 1 276 ? 6.827 14.589 -4.478 1.00 90.56 276 HIS A CA 1
ATOM 1939 C C . HIS A 1 276 ? 7.961 13.609 -4.137 1.00 90.56 276 HIS A C 1
ATOM 1941 O O . HIS A 1 276 ? 7.790 12.404 -4.273 1.00 90.56 276 HIS A O 1
ATOM 1947 N N . THR A 1 277 ? 9.139 14.089 -3.735 1.00 94.56 277 THR A N 1
ATOM 1948 C CA . THR A 1 277 ? 10.259 13.203 -3.393 1.00 94.56 277 THR A CA 1
ATOM 1949 C C . THR A 1 277 ? 9.929 12.462 -2.107 1.00 94.56 277 THR A C 1
ATOM 1951 O O . THR A 1 277 ? 9.822 13.089 -1.053 1.00 94.56 277 THR A O 1
ATOM 1954 N N . ILE A 1 278 ? 9.776 11.143 -2.193 1.00 94.38 278 ILE A N 1
ATOM 1955 C CA . ILE A 1 278 ? 9.532 10.279 -1.040 1.00 94.38 278 ILE A CA 1
ATOM 1956 C C . ILE A 1 278 ? 10.733 10.284 -0.084 1.00 94.38 278 ILE A C 1
ATOM 1958 O O . ILE A 1 278 ? 11.887 10.291 -0.513 1.00 94.38 278 ILE A O 1
ATOM 1962 N N . THR A 1 279 ? 10.471 10.289 1.222 1.00 95.38 279 THR A N 1
ATOM 1963 C CA . THR A 1 279 ? 11.513 10.333 2.263 1.00 95.38 279 THR A CA 1
ATOM 1964 C C . THR A 1 279 ? 11.556 9.083 3.137 1.00 95.38 279 THR A C 1
ATOM 1966 O O . THR A 1 279 ? 12.520 8.891 3.878 1.00 95.38 279 THR A O 1
ATOM 1969 N N . ARG A 1 280 ? 10.554 8.198 3.028 1.00 96.94 280 ARG A N 1
ATOM 1970 C CA . ARG A 1 280 ? 10.506 6.888 3.702 1.00 96.94 280 ARG A CA 1
ATOM 1971 C C . ARG A 1 280 ? 9.831 5.851 2.808 1.00 96.94 280 ARG A C 1
ATOM 1973 O O . ARG A 1 280 ? 8.813 6.154 2.202 1.00 96.94 280 ARG A O 1
ATOM 1980 N N . TRP A 1 281 ? 10.368 4.640 2.758 1.00 97.56 281 TRP A N 1
ATOM 1981 C CA . TRP A 1 281 ? 9.861 3.527 1.945 1.00 97.56 281 TRP A CA 1
ATOM 1982 C C . TRP A 1 281 ? 10.256 2.184 2.571 1.00 97.56 281 TRP A C 1
ATOM 1984 O O . TRP A 1 281 ? 11.002 2.140 3.552 1.00 97.56 281 TRP A O 1
ATOM 1994 N N . LEU A 1 282 ? 9.760 1.082 2.015 1.00 98.56 282 LEU A N 1
ATOM 1995 C CA . LEU A 1 282 ? 10.204 -0.279 2.310 1.00 98.56 282 LEU A CA 1
ATOM 1996 C C . LEU A 1 282 ? 11.259 -0.711 1.284 1.00 98.56 282 LEU A C 1
ATOM 1998 O O . LEU A 1 282 ? 11.084 -0.469 0.090 1.00 98.56 282 LEU A O 1
ATOM 2002 N N . GLY A 1 283 ? 12.333 -1.365 1.723 1.00 97.44 283 GLY A N 1
ATOM 2003 C CA . GLY A 1 283 ? 13.424 -1.797 0.843 1.00 97.44 283 GLY A CA 1
ATOM 2004 C C . GLY A 1 283 ? 14.777 -1.906 1.548 1.00 97.44 283 GLY A C 1
ATOM 2005 O O . GLY A 1 283 ? 14.943 -1.468 2.686 1.00 97.44 283 GLY A O 1
ATOM 2006 N N . ALA A 1 284 ? 15.761 -2.498 0.865 1.00 96.38 284 ALA A N 1
ATOM 2007 C CA . ALA A 1 284 ? 17.099 -2.759 1.418 1.00 96.38 284 ALA A CA 1
ATOM 2008 C C . ALA A 1 284 ? 17.925 -1.494 1.696 1.00 96.38 284 ALA A C 1
ATOM 2010 O O . ALA A 1 284 ? 18.830 -1.520 2.530 1.00 96.38 284 ALA A O 1
ATOM 2011 N N . ASP A 1 285 ? 17.611 -0.396 1.018 1.00 94.19 285 ASP A N 1
ATOM 2012 C CA . ASP A 1 285 ? 18.223 0.919 1.194 1.00 94.19 285 ASP A CA 1
ATOM 2013 C C . ASP A 1 285 ? 17.411 1.848 2.115 1.00 94.19 285 ASP A C 1
ATOM 2015 O O . ASP A 1 285 ? 17.815 2.990 2.348 1.00 94.19 285 ASP A O 1
ATOM 2019 N N . SER A 1 286 ? 16.294 1.366 2.674 1.00 93.25 286 SER A N 1
ATOM 2020 C CA . SER A 1 286 ? 15.476 2.150 3.594 1.00 93.25 286 SER A CA 1
ATOM 2021 C C . SER A 1 286 ? 16.208 2.404 4.911 1.00 93.25 286 SER A C 1
ATOM 2023 O O . SER A 1 286 ? 16.696 1.488 5.576 1.00 93.25 286 SER A O 1
ATOM 2025 N N . ILE A 1 287 ? 16.257 3.674 5.314 1.00 92.06 287 ILE A N 1
ATOM 2026 C CA . ILE A 1 287 ? 16.835 4.095 6.597 1.00 92.06 287 ILE A CA 1
ATOM 2027 C C . ILE A 1 287 ? 15.837 3.874 7.742 1.00 92.06 287 ILE A C 1
ATOM 2029 O O . ILE A 1 287 ? 16.235 3.521 8.852 1.00 92.06 287 ILE A O 1
ATOM 2033 N N . ASP A 1 288 ? 14.548 4.094 7.477 1.00 92.94 288 ASP A N 1
ATOM 2034 C CA . ASP A 1 288 ? 13.474 3.983 8.462 1.00 92.94 288 ASP A CA 1
ATOM 2035 C C . ASP A 1 288 ? 12.182 3.443 7.819 1.00 92.94 288 ASP A C 1
ATOM 2037 O O . ASP A 1 288 ? 11.331 4.225 7.379 1.00 92.94 288 ASP A O 1
ATOM 2041 N N . PRO A 1 289 ? 12.015 2.108 7.791 1.00 94.31 289 PRO A N 1
ATOM 2042 C CA . PRO A 1 289 ? 10.821 1.461 7.258 1.00 94.31 289 PRO A CA 1
ATOM 2043 C C . PRO A 1 289 ? 9.676 1.364 8.284 1.00 94.31 289 PRO A C 1
ATOM 2045 O O . PRO A 1 289 ? 8.678 0.692 8.020 1.00 94.31 289 PRO A O 1
ATOM 2048 N N . ALA A 1 290 ? 9.788 1.969 9.475 1.00 96.75 290 ALA A N 1
ATOM 2049 C CA . ALA A 1 290 ? 8.740 1.857 10.487 1.00 96.75 290 ALA A CA 1
ATOM 2050 C C . ALA A 1 290 ? 7.451 2.565 10.024 1.00 96.75 290 ALA A C 1
ATOM 2052 O O . ALA A 1 290 ? 7.512 3.701 9.552 1.00 96.75 290 ALA A O 1
ATOM 2053 N N . PRO A 1 291 ? 6.261 1.967 10.181 1.00 98.25 291 PRO A N 1
ATOM 2054 C CA . PRO A 1 291 ? 5.037 2.647 9.788 1.00 98.25 291 PRO A CA 1
ATOM 2055 C C . PRO A 1 291 ? 4.643 3.729 10.799 1.00 98.25 291 PRO A C 1
ATOM 2057 O O . PRO A 1 291 ? 4.836 3.578 12.008 1.00 98.25 291 PRO A O 1
ATOM 2060 N N . GLU A 1 292 ? 3.992 4.781 10.315 1.00 98.50 292 GLU A N 1
ATOM 2061 C CA . GLU A 1 292 ? 3.102 5.583 11.152 1.00 98.50 292 GLU A CA 1
ATOM 2062 C C . GLU A 1 292 ? 1.745 4.890 11.295 1.00 98.50 292 GLU A C 1
ATOM 2064 O O . GLU A 1 292 ? 1.350 4.086 10.451 1.00 98.50 292 GLU A O 1
ATOM 2069 N N . LEU A 1 293 ? 1.038 5.172 12.393 1.00 98.31 293 LEU A N 1
ATOM 2070 C CA . LEU A 1 293 ? -0.185 4.472 12.780 1.00 98.31 293 LEU A CA 1
ATOM 2071 C C . LEU A 1 293 ? -1.291 5.462 13.141 1.00 98.31 293 LEU A C 1
ATOM 2073 O O . LEU A 1 293 ? -1.093 6.383 13.936 1.00 98.31 293 LEU A O 1
ATOM 2077 N N . ARG A 1 294 ? -2.503 5.214 12.644 1.00 97.75 294 ARG A N 1
ATOM 2078 C CA . ARG A 1 294 ? -3.717 5.938 13.042 1.00 97.75 294 ARG A CA 1
ATOM 2079 C C . ARG A 1 294 ? -4.868 4.962 13.236 1.00 97.75 294 ARG A C 1
ATOM 2081 O O . ARG A 1 294 ? -4.952 3.932 12.583 1.00 97.75 294 ARG A O 1
ATOM 2088 N N . THR A 1 295 ? -5.773 5.257 14.160 1.00 96.69 295 THR A N 1
ATOM 2089 C CA . THR A 1 295 ? -7.038 4.525 14.282 1.00 96.69 295 THR A CA 1
ATOM 2090 C C . THR A 1 295 ? -8.169 5.502 14.511 1.00 96.69 295 THR A C 1
ATOM 2092 O O . THR A 1 295 ? -8.016 6.480 15.243 1.00 96.69 295 THR A O 1
ATOM 2095 N N . MET A 1 296 ? -9.294 5.222 13.874 1.00 94.25 296 MET A N 1
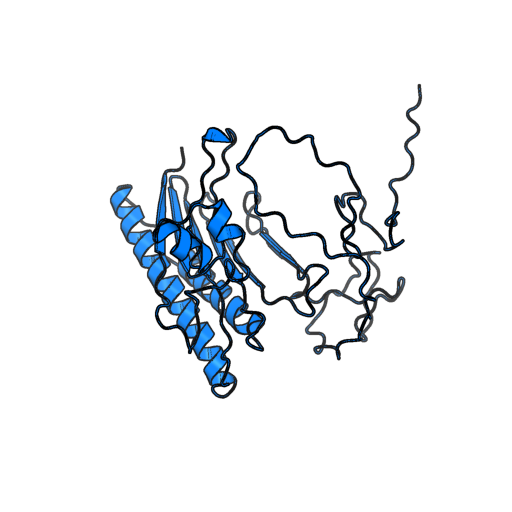ATOM 2096 C CA . MET A 1 296 ? -10.511 6.011 13.930 1.00 94.25 296 MET A CA 1
ATOM 2097 C C . MET A 1 296 ? -11.680 5.088 14.279 1.00 94.25 296 MET A C 1
ATOM 2099 O O . MET A 1 296 ? -11.763 3.976 13.761 1.00 94.25 296 MET A O 1
ATOM 2103 N N . ALA A 1 297 ? -12.575 5.543 15.155 1.00 91.44 297 ALA A N 1
ATOM 2104 C CA . ALA A 1 297 ? -13.839 4.853 15.396 1.00 91.44 297 ALA A CA 1
ATOM 2105 C C . ALA A 1 297 ? -14.771 5.019 14.184 1.00 91.44 297 ALA A C 1
ATOM 2107 O O . ALA A 1 297 ? -14.776 6.073 13.546 1.00 91.44 297 ALA A O 1
ATOM 2108 N N . ARG A 1 298 ? -15.553 3.987 13.872 1.00 82.81 298 ARG A N 1
ATOM 2109 C CA . ARG A 1 298 ? -16.634 4.053 12.885 1.00 82.81 298 ARG A CA 1
ATOM 2110 C C . ARG A 1 298 ? -17.906 4.475 13.622 1.00 82.81 298 ARG A C 1
ATOM 2112 O O . ARG A 1 298 ? -18.285 3.835 14.599 1.00 82.81 298 ARG A O 1
ATOM 2119 N N . GLU A 1 299 ? -18.497 5.587 13.196 1.00 67.94 299 GLU A N 1
ATOM 2120 C CA . GLU A 1 299 ? -19.763 6.124 13.728 1.00 67.94 299 GLU A CA 1
ATOM 2121 C C . GLU A 1 299 ? -20.968 5.644 12.920 1.00 67.94 299 GLU A C 1
ATOM 2123 O O . GLU A 1 299 ? -20.846 5.593 11.673 1.00 67.94 299 GLU A O 1
#

Foldseek 3Di:
DPDPPDPQDQADPPPRHGDDSPDQADQAPRHGRDDDDPPPDPDDDDQDPPDPDPPDPPPPPVDPDPPQDPFDQADPSPRAGQDPVQAGPPPRHGTQHVQQWDKDDQDPVDIDIAHCGNPDPGFLKDWDKDDDHAQKIKIKIKGKDPVFPPLSQLRHQLRVQLRVQLNPDDQDDDDPVRNQVSVVVSNQVSLVVSLVSQAVQCVVVPNDPRGIWIWIKMWITDPWKIKIWTWAADWDKDCDPPNVPIDTQDDHQFPLSVVVVVPDDNVVSSPDPRSRPHDAIRHPPGPDSGIDMDMDTDD

Secondary structure (DSSP, 8-state):
-----PPPPSB-TTT--B--TT-SB-TTT--B-SPPPP--S--------PPPPTTS-------------S--SB-TTT-PBBPTTSBBTTT-PBPPPTTTEEEEEEETTEEEEEE-TTT-SS--EEEEEEEETTTEEEEEEEEB-TTSTTHHHHHHHHHHHHHHHHHHS----S-HHHHHHHHHHHHHHHHHHHHHHHHHHHHHTT--SS--EE-EEEEEE-SSEEEEEEESS---EE--SSGGG-EES----BHHHHHHHTT--HHHHHTSTTTT-B---EETT-S--PPEEEEEE--

Radius of gyration: 21.42 Å; chains: 1; bounding box: 64×45×59 Å

pLDDT: mean 84.49, std 20.39, range [25.72, 98.88]